Protein 6DNQ (pdb70)

Structure (mmCIF, N/CA/C/O backbone):
data_6DNQ
#
_entry.id   6DNQ
#
_cell.length_a   118.825
_cell.length_b   51.166
_cell.length_c   72.047
_cell.angle_alpha   90.00
_cell.angle_beta   126.41
_cell.angle_gamma   90.00
#
_symmetry.space_group_name_H-M   'C 1 2 1'
#
loop_
_entity.id
_entity.type
_entity.pdbx_description
1 polymer 'BZIP factor'
2 polymer 'Transcriptional activator Myb'
3 polymer 'CREB-binding protein'
4 non-polymer 1,2-ETHANEDIOL
5 water water
#
loop_
_atom_site.group_PDB
_atom_site.id
_atom_site.type_symbol
_atom_site.label_atom_id
_atom_site.label_alt_id
_atom_site.label_comp_id
_atom_site.label_asym_id
_atom_site.label_entity_id
_atom_site.label_seq_id
_atom_site.pdbx_PDB_ins_code
_atom_site.Cartn_x
_atom_site.Cartn_y
_atom_site.Cartn_z
_atom_site.occupancy
_atom_site.B_iso_or_equiv
_atom_site.auth_seq_id
_atom_site.auth_comp_id
_atom_site.auth_asym_id
_atom_site.auth_atom_id
_atom_site.pdbx_PDB_model_num
ATOM 1 N N . ALA A 1 5 ? 24.483 3.763 65.225 1.00 113.23 3 ALA E N 1
ATOM 2 C CA . ALA A 1 5 ? 24.729 2.794 64.165 1.00 119.00 3 ALA E CA 1
ATOM 3 C C . ALA A 1 5 ? 25.355 3.485 62.964 1.00 118.16 3 ALA E C 1
ATOM 4 O O . ALA A 1 5 ? 25.069 4.646 62.705 1.00 122.76 3 ALA E O 1
ATOM 10 N N . SER A 1 6 ? 26.211 2.780 62.227 1.00 116.11 4 SER E N 1
ATOM 11 C CA . SER A 1 6 ? 26.775 3.390 61.021 1.00 106.80 4 SER E CA 1
ATOM 12 C C . SER A 1 6 ? 25.773 3.457 59.860 1.00 108.51 4 SER E C 1
ATOM 13 O O . SER A 1 6 ? 26.191 3.770 58.735 1.00 96.22 4 SER E O 1
ATOM 21 N N . GLY A 1 7 ? 24.494 3.173 60.113 1.00 111.14 5 GLY E N 1
ATOM 22 C CA . GLY A 1 7 ? 23.426 3.333 59.149 1.00 95.79 5 GLY E CA 1
ATOM 23 C C . GLY A 1 7 ? 22.985 4.762 58.938 1.00 83.15 5 GLY E C 1
ATOM 24 O O . GLY A 1 7 ? 21.957 5.006 58.303 1.00 75.78 5 GLY E O 1
ATOM 28 N N . LEU A 1 8 ? 23.746 5.723 59.459 1.00 88.39 6 LEU E N 1
ATOM 29 C CA . LEU A 1 8 ? 23.443 7.136 59.289 1.00 81.72 6 LEU E CA 1
ATOM 30 C C . LEU A 1 8 ? 23.813 7.620 57.899 1.00 72.93 6 LEU E C 1
ATOM 31 O O . LEU A 1 8 ? 23.261 8.622 57.431 1.00 72.28 6 LEU E O 1
ATOM 47 N N . PHE A 1 9 ? 24.726 6.916 57.233 1.00 69.48 7 PHE E N 1
ATOM 48 C CA . PHE A 1 9 ? 25.179 7.249 55.892 1.00 68.77 7 PHE E CA 1
ATOM 49 C C . PHE A 1 9 ? 24.660 6.261 54.851 1.00 68.71 7 PHE E C 1
ATOM 50 O O . PHE A 1 9 ? 25.194 6.201 53.739 1.00 62.89 7 PHE E O 1
ATOM 67 N N . ARG A 1 10 ? 23.630 5.485 55.192 1.00 66.33 8 ARG E N 1
ATOM 68 C CA . ARG A 1 10 ? 23.082 4.496 54.269 1.00 70.91 8 ARG E CA 1
ATOM 69 C C . ARG A 1 10 ? 22.570 5.177 53.008 1.00 68.74 8 ARG E C 1
ATOM 70 O O . ARG A 1 10 ? 21.661 6.013 53.067 1.00 65.39 8 ARG E O 1
ATOM 74 N N . ALA A 1 11 ? 23.147 4.806 51.868 1.00 67.24 9 ALA E N 1
ATOM 75 C CA . ALA A 1 11 ? 22.841 5.474 50.613 1.00 61.22 9 ALA E CA 1
ATOM 76 C C . ALA A 1 11 ? 21.394 5.229 50.203 1.00 61.68 9 ALA E C 1
ATOM 77 O O . ALA A 1 11 ? 20.783 4.216 50.553 1.00 63.50 9 ALA E O 1
ATOM 84 N N . LEU A 1 12 ? 20.851 6.171 49.445 1.00 65.25 10 LEU E N 1
ATOM 85 C CA . LEU A 1 12 ? 19.446 6.105 49.080 1.00 66.09 10 LEU E CA 1
ATOM 86 C C . LEU A 1 12 ? 19.220 5.032 48.016 1.00 66.62 10 LEU E C 1
ATOM 87 O O . LEU A 1 12 ? 20.041 4.870 47.107 1.00 68.88 10 LEU E O 1
ATOM 103 N N . PRO A 1 13 ? 18.083 4.270 48.099 1.00 63.79 11 PRO E N 1
ATOM 104 C CA . PRO A 1 13 ? 17.745 3.257 47.083 1.00 62.73 11 PRO E CA 1
ATOM 105 C C . PRO A 1 13 ? 17.063 3.893 45.878 1.00 65.75 11 PRO E C 1
ATOM 106 O O . PRO A 1 13 ? 15.868 3.727 45.618 1.00 64.35 11 PRO E O 1
ATOM 117 N N . VAL A 1 14 ? 17.838 4.663 45.108 1.00 65.40 12 VAL E N 1
ATOM 118 C CA . VAL A 1 14 ? 17.278 5.427 43.999 1.00 62.26 12 VAL E CA 1
ATOM 119 C C . VAL A 1 14 ? 17.325 4.670 42.679 1.00 59.87 12 VAL E C 1
ATOM 120 O O . VAL A 1 14 ? 16.832 5.183 41.665 1.00 65.27 12 VAL E O 1
ATOM 133 N N . SER A 1 15 ? 17.892 3.462 42.658 1.00 59.87 13 SER E N 1
ATOM 134 C CA . SER A 1 15 ? 18.118 2.772 41.392 1.00 63.56 13 SER E CA 1
ATOM 135 C C . SER A 1 15 ? 16.875 2.032 40.909 1.00 61.30 13 SER E C 1
ATOM 136 O O . SER A 1 15 ? 16.574 2.051 39.711 1.00 58.92 13 SER E O 1
ATOM 144 N N . ALA A 1 16 ? 16.147 1.371 41.808 1.00 63.41 14 ALA E N 1
ATOM 145 C CA . ALA A 1 16 ? 14.943 0.663 41.382 1.00 63.13 14 ALA E CA 1
ATOM 146 C C . ALA A 1 16 ? 13.920 1.596 40.746 1.00 60.39 14 ALA E C 1
ATOM 147 O O . ALA A 1 16 ? 13.485 1.316 39.617 1.00 54.42 14 ALA E O 1
ATOM 154 N N . PRO A 1 17 ? 13.510 2.702 41.378 1.00 58.83 15 PRO E N 1
ATOM 155 C CA . PRO A 1 17 ? 12.511 3.571 40.725 1.00 56.52 15 PRO E CA 1
ATOM 156 C C . PRO A 1 17 ? 12.930 4.049 39.344 1.00 51.26 15 PRO E C 1
ATOM 157 O O . PRO A 1 17 ? 12.080 4.182 38.455 1.00 46.06 15 PRO E O 1
ATOM 168 N N . GLU A 1 18 ? 14.221 4.323 39.141 1.00 53.91 16 GLU E N 1
ATOM 169 C CA . GLU A 1 18 ? 14.678 4.819 37.847 1.00 58.43 16 GLU E CA 1
ATOM 170 C C . GLU A 1 18 ? 14.629 3.726 36.789 1.00 56.60 16 GLU E C 1
ATOM 171 O O . GLU A 1 18 ? 14.245 3.984 35.642 1.00 53.20 16 GLU E O 1
ATOM 183 N N . ASP A 1 19 ? 15.015 2.502 37.154 1.00 50.21 17 ASP E N 1
ATOM 184 C CA . ASP A 1 19 ? 14.893 1.381 36.228 1.00 51.83 17 ASP E CA 1
ATOM 185 C C . ASP A 1 19 ? 13.437 1.145 35.846 1.00 47.88 17 ASP E C 1
ATOM 186 O O . ASP A 1 19 ? 13.125 0.925 34.670 1.00 50.74 17 ASP E O 1
ATOM 195 N N . LEU A 1 20 ? 12.526 1.198 36.824 1.00 52.71 18 LEU E N 1
ATOM 196 C CA . LEU A 1 20 ? 11.111 1.000 36.521 1.00 50.64 18 LEU E CA 1
ATOM 197 C C . LEU A 1 20 ? 10.626 2.007 35.483 1.00 50.46 18 LEU E C 1
ATOM 198 O O . LEU A 1 20 ? 9.886 1.647 34.560 1.00 51.45 18 LEU E O 1
ATOM 214 N N . LEU A 1 21 ? 11.033 3.272 35.615 1.00 46.85 19 LEU E N 1
ATOM 215 C CA . LEU A 1 21 ? 10.630 4.286 34.643 1.00 46.94 19 LEU E CA 1
ATOM 216 C C . LEU A 1 21 ? 11.107 3.926 33.243 1.00 47.56 19 LEU E C 1
ATOM 217 O O . LEU A 1 21 ? 10.340 4.003 32.276 1.00 53.09 19 LEU E O 1
ATOM 233 N N . VAL A 1 22 ? 12.375 3.534 33.112 1.00 45.85 20 VAL E N 1
ATOM 234 C CA . VAL A 1 22 ? 12.910 3.189 31.797 1.00 46.81 20 VAL E CA 1
ATOM 235 C C . VAL A 1 22 ? 12.182 1.976 31.236 1.00 39.61 20 VAL E C 1
ATOM 236 O O . VAL A 1 22 ? 11.805 1.948 30.059 1.00 45.28 20 VAL E O 1
ATOM 249 N N . GLU A 1 23 ? 11.969 0.957 32.074 1.00 45.44 21 GLU E N 1
ATOM 250 C CA . GLU A 1 23 ? 11.248 -0.236 31.642 1.00 48.14 21 GLU E CA 1
ATOM 251 C C . GLU A 1 23 ? 9.886 0.125 31.058 1.00 46.75 21 GLU E C 1
ATOM 252 O O . GLU A 1 23 ? 9.540 -0.300 29.951 1.00 44.29 21 GLU E O 1
ATOM 264 N N . GLU A 1 24 ? 9.091 0.907 31.793 1.00 45.43 22 GLU E N 1
ATOM 265 C CA . GLU A 1 24 ? 7.768 1.265 31.290 1.00 50.14 22 GLU E CA 1
ATOM 266 C C . GLU A 1 24 ? 7.874 2.117 30.032 1.00 45.89 22 GLU E C 1
ATOM 267 O O . GLU A 1 24 ? 7.050 1.991 29.119 1.00 46.90 22 GLU E O 1
ATOM 279 N N . LEU A 1 25 ? 8.879 2.992 29.963 1.00 42.63 23 LEU E N 1
ATOM 280 C CA . LEU A 1 25 ? 9.103 3.765 28.746 1.00 43.17 23 LEU E CA 1
ATOM 281 C C . LEU A 1 25 ? 9.340 2.846 27.555 1.00 45.15 23 LEU E C 1
ATOM 282 O O . LEU A 1 25 ? 8.673 2.960 26.521 1.00 46.09 23 LEU E O 1
ATOM 298 N N . VAL A 1 26 ? 10.294 1.921 27.687 1.00 44.38 24 VAL E N 1
ATOM 299 C CA . VAL A 1 26 ? 10.651 1.049 26.573 1.00 42.24 24 VAL E CA 1
ATOM 300 C C . VAL A 1 26 ? 9.483 0.144 26.203 1.00 40.68 24 VAL E C 1
ATOM 301 O O . VAL A 1 26 ? 9.217 -0.093 25.017 1.00 41.60 24 VAL E O 1
ATOM 314 N N . ASP A 1 27 ? 8.770 -0.385 27.203 1.00 36.40 25 ASP E N 1
ATOM 315 C CA . ASP A 1 27 ? 7.615 -1.230 26.908 1.00 44.65 25 ASP E CA 1
ATOM 316 C C . ASP A 1 27 ? 6.564 -0.458 26.121 1.00 44.03 25 ASP E C 1
ATOM 317 O O . ASP A 1 27 ? 5.970 -0.988 25.174 1.00 42.73 25 ASP E O 1
ATOM 326 N N . GLY A 1 28 ? 6.320 0.799 26.501 1.00 46.20 26 GLY E N 1
ATOM 327 C CA . GLY A 1 28 ? 5.332 1.599 25.798 1.00 39.38 26 GLY E CA 1
ATOM 328 C C . GLY A 1 28 ? 5.729 1.882 24.364 1.00 42.14 26 GLY E C 1
ATOM 329 O O . GLY A 1 28 ? 4.895 1.832 23.456 1.00 51.16 26 GLY E O 1
ATOM 333 N N . LEU A 1 29 ? 7.009 2.173 24.136 1.00 38.78 27 LEU E N 1
ATOM 334 C CA . LEU A 1 29 ? 7.460 2.483 22.784 1.00 40.71 27 LEU E CA 1
ATOM 335 C C . LEU A 1 29 ? 7.407 1.252 21.888 1.00 43.41 27 LEU E C 1
ATOM 336 O O . LEU A 1 29 ? 7.013 1.346 20.720 1.00 45.57 27 LEU E O 1
ATOM 352 N N . LEU A 1 30 ? 7.799 0.089 22.409 1.00 40.85 28 LEU E N 1
ATOM 353 C CA . LEU A 1 30 ? 7.645 -1.132 21.627 1.00 52.21 28 LEU E CA 1
ATOM 354 C C . LEU A 1 30 ? 6.172 -1.454 21.404 1.00 42.62 28 LEU E C 1
ATOM 355 O O . LEU A 1 30 ? 5.773 -1.825 20.296 1.00 44.71 28 LEU E O 1
ATOM 371 N N . SER A 1 31 ? 5.340 -1.290 22.432 1.00 42.77 29 SER E N 1
ATOM 372 C CA . SER A 1 31 ? 3.901 -1.411 22.228 1.00 49.70 29 SER E CA 1
ATOM 373 C C . SER A 1 31 ? 3.422 -0.458 21.142 1.00 45.89 29 SER E C 1
ATOM 374 O O . SER A 1 31 ? 2.759 -0.870 20.184 1.00 47.13 29 SER E O 1
ATOM 382 N N . LEU A 1 32 ? 3.746 0.828 21.279 1.00 44.30 30 LEU E N 1
ATOM 383 C CA . LEU A 1 32 ? 3.346 1.805 20.271 1.00 45.12 30 LEU E CA 1
ATOM 384 C C . LEU A 1 32 ? 3.800 1.367 18.887 1.00 47.85 30 LEU E C 1
ATOM 385 O O . LEU A 1 32 ? 3.015 1.343 17.934 1.00 44.30 30 LEU E O 1
ATOM 401 N N . GLU A 1 33 ? 5.076 1.003 18.772 1.00 47.41 31 GLU E N 1
ATOM 402 C CA . GLU A 1 33 ? 5.664 0.626 17.492 1.00 45.84 31 GLU E CA 1
ATOM 403 C C . GLU A 1 33 ? 4.878 -0.493 16.813 1.00 46.15 31 GLU E C 1
ATOM 404 O O . GLU A 1 33 ? 4.596 -0.430 15.611 1.00 50.90 31 GLU E O 1
ATOM 416 N N . GLU A 1 34 ? 4.526 -1.539 17.565 1.00 46.20 32 GLU E N 1
ATOM 417 C CA . GLU A 1 34 ? 3.750 -2.628 16.980 1.00 47.28 32 GLU E CA 1
ATOM 418 C C . GLU A 1 34 ? 2.357 -2.158 16.591 1.00 52.28 32 GLU E C 1
ATOM 419 O O . GLU A 1 34 ? 1.851 -2.517 15.521 1.00 56.84 32 GLU E O 1
ATOM 431 N N . GLU A 1 35 ? 1.720 -1.354 17.442 1.00 52.26 33 GLU E N 1
ATOM 432 C CA . GLU A 1 35 ? 0.384 -0.870 17.121 1.00 46.28 33 GLU E CA 1
ATOM 433 C C . GLU A 1 35 ? 0.412 0.026 15.893 1.00 48.22 33 GLU E C 1
ATOM 434 O O . GLU A 1 35 ? -0.490 -0.041 15.050 1.00 55.49 33 GLU E O 1
ATOM 446 N N . LEU A 1 36 ? 1.446 0.860 15.764 1.00 47.51 34 LEU E N 1
ATOM 447 C CA . LEU A 1 36 ? 1.547 1.728 14.596 1.00 47.13 34 LEU E CA 1
ATOM 448 C C . LEU A 1 36 ? 1.712 0.913 13.319 1.00 50.43 34 LEU E C 1
ATOM 449 O O . LEU A 1 36 ? 1.097 1.230 12.296 1.00 56.62 34 LEU E O 1
ATOM 465 N N . LYS A 1 37 ? 2.521 -0.149 13.353 1.00 47.60 35 LYS E N 1
ATOM 466 C CA . LYS A 1 37 ? 2.681 -0.976 12.160 1.00 49.43 35 LYS E CA 1
ATOM 467 C C . LYS A 1 37 ? 1.357 -1.606 11.750 1.00 51.86 35 LYS E C 1
ATOM 468 O O . LYS A 1 37 ? 1.043 -1.687 10.557 1.00 55.27 35 LYS E O 1
ATOM 487 N N . ASP A 1 38 ? 0.565 -2.053 12.726 1.00 47.24 36 ASP E N 1
ATOM 488 C CA . ASP A 1 38 ? -0.699 -2.713 12.413 1.00 53.69 36 ASP E CA 1
ATOM 489 C C . ASP A 1 38 ? -1.731 -1.718 11.894 1.00 46.25 36 ASP E C 1
ATOM 490 O O . ASP A 1 38 ? -2.454 -2.011 10.935 1.00 46.31 36 ASP E O 1
ATOM 499 N N . LYS A 1 39 ? -1.819 -0.539 12.512 1.00 45.36 37 LYS E N 1
ATOM 500 C CA . LYS A 1 39 ? -2.767 0.466 12.043 1.00 47.57 37 LYS E CA 1
ATOM 501 C C . LYS A 1 39 ? -2.383 1.024 10.673 1.00 51.54 37 LYS E C 1
ATOM 502 O O . LYS A 1 39 ? -3.253 1.538 9.962 1.00 58.58 37 LYS E O 1
ATOM 521 N N . GLU A 1 40 ? -1.109 0.919 10.278 1.00 58.77 38 GLU E N 1
ATOM 522 C CA . GLU A 1 40 ? -0.709 1.306 8.926 1.00 52.45 38 GLU E CA 1
ATOM 523 C C . GLU A 1 40 ? -1.055 0.232 7.904 1.00 49.36 38 GLU E C 1
ATOM 524 O O . GLU A 1 40 ? -1.411 0.557 6.766 1.00 50.35 38 GLU E O 1
ATOM 536 N N . GLU A 1 41 ? -0.919 -1.042 8.273 1.00 46.81 39 GLU E N 1
ATOM 537 C CA . GLU A 1 41 ? -1.388 -2.111 7.399 1.00 49.80 39 GLU E CA 1
ATOM 538 C C . GLU A 1 41 ? -2.877 -1.965 7.135 1.00 50.98 39 GLU E C 1
ATOM 539 O O . GLU A 1 41 ? -3.332 -2.065 5.990 1.00 48.54 39 GLU E O 1
ATOM 551 N N . GLU A 1 42 ? -3.656 -1.726 8.192 1.00 51.99 40 GLU E N 1
ATOM 552 C CA . GLU A 1 42 ? -5.096 -1.574 8.029 1.00 48.61 40 GLU E CA 1
ATOM 553 C C . GLU A 1 42 ? -5.420 -0.409 7.102 1.00 45.59 40 GLU E C 1
ATOM 554 O O . GLU A 1 42 ? -6.246 -0.539 6.193 1.00 55.35 40 GLU E O 1
ATOM 566 N N . LYS A 1 43 ? -4.769 0.739 7.308 1.00 50.87 41 LYS E N 1
ATOM 567 C CA . LYS A 1 43 ? -5.016 1.888 6.440 1.00 60.93 41 LYS E CA 1
ATOM 568 C C . LYS A 1 43 ? -4.752 1.533 4.980 1.00 55.20 41 LYS E C 1
ATOM 569 O O . LYS A 1 43 ? -5.552 1.857 4.095 1.00 57.52 41 LYS E O 1
ATOM 588 N N . ALA A 1 44 ? -3.633 0.858 4.712 1.00 47.29 42 ALA E N 1
ATOM 589 C CA . ALA A 1 44 ? -3.288 0.513 3.336 1.00 55.91 42 ALA E CA 1
ATOM 590 C C . ALA A 1 44 ? -4.325 -0.422 2.729 1.00 52.33 42 ALA E C 1
ATOM 591 O O . ALA A 1 44 ? -4.699 -0.272 1.560 1.00 53.90 42 ALA E O 1
ATOM 598 N N . VAL A 1 45 ? -4.798 -1.394 3.510 1.00 52.30 43 VAL E N 1
ATOM 599 C CA . VAL A 1 45 ? -5.819 -2.319 3.025 1.00 52.81 43 VAL E CA 1
ATOM 600 C C . VAL A 1 45 ? -7.109 -1.569 2.721 1.00 52.37 43 VAL E C 1
ATOM 601 O O . VAL A 1 45 ? -7.709 -1.742 1.654 1.00 58.30 43 VAL E O 1
ATOM 614 N N . LEU A 1 46 ? -7.552 -0.718 3.653 1.00 52.23 44 LEU E N 1
ATOM 615 C CA . LEU A 1 46 ? -8.807 0.005 3.456 1.00 53.01 44 LEU E CA 1
ATOM 616 C C . LEU A 1 46 ? -8.675 1.049 2.353 1.00 56.62 44 LEU E C 1
ATOM 617 O O . LEU A 1 46 ? -9.593 1.214 1.540 1.00 62.57 44 LEU E O 1
ATOM 633 N N . ASP A 1 47 ? -7.550 1.771 2.309 1.00 54.61 45 ASP E N 1
ATOM 634 C CA . ASP A 1 47 ? -7.306 2.680 1.194 1.00 53.96 45 ASP E CA 1
ATOM 635 C C . ASP A 1 47 ? -7.370 1.936 -0.131 1.00 56.47 45 ASP E C 1
ATOM 636 O O . ASP A 1 47 ? -7.895 2.457 -1.122 1.00 56.77 45 ASP E O 1
ATOM 645 N N . GLY A 1 48 ? -6.851 0.708 -0.161 1.00 60.20 46 GLY E N 1
ATOM 646 C CA . GLY A 1 48 ? -6.913 -0.089 -1.371 1.00 52.93 46 GLY E CA 1
ATOM 647 C C . GLY A 1 48 ? -8.321 -0.507 -1.736 1.00 58.64 46 GLY E C 1
ATOM 648 O O . GLY A 1 48 ? -8.642 -0.639 -2.919 1.00 59.27 46 GLY E O 1
ATOM 652 N N . LEU A 1 49 ? -9.178 -0.724 -0.737 1.00 55.75 47 LEU E N 1
ATOM 653 C CA . LEU A 1 49 ? -10.561 -1.086 -1.030 1.00 51.83 47 LEU E CA 1
ATOM 654 C C . LEU A 1 49 ? -11.353 0.118 -1.517 1.00 53.75 47 LEU E C 1
ATOM 655 O O . LEU A 1 49 ? -12.171 -0.004 -2.434 1.00 53.76 47 LEU E O 1
ATOM 671 N N . LEU A 1 50 ? -11.129 1.289 -0.915 1.00 56.50 48 LEU E N 1
ATOM 672 C CA . LEU A 1 50 ? -11.827 2.486 -1.368 1.00 61.83 48 LEU E CA 1
ATOM 673 C C . LEU A 1 50 ? -11.490 2.795 -2.820 1.00 69.33 48 LEU E C 1
ATOM 674 O O . LEU A 1 50 ? -12.381 3.111 -3.615 1.00 73.80 48 LEU E O 1
ATOM 690 N N . SER A 1 51 ? -10.211 2.698 -3.191 1.00 63.60 49 SER E N 1
ATOM 691 C CA . SER A 1 51 ? -9.844 2.892 -4.587 1.00 63.32 49 SER E CA 1
ATOM 692 C C . SER A 1 51 ? -10.381 1.779 -5.476 1.00 68.72 49 SER E C 1
ATOM 693 O O . SER A 1 51 ? -10.456 1.960 -6.695 1.00 68.36 49 SER E O 1
ATOM 701 N N . LEU A 1 52 ? -10.755 0.633 -4.900 1.00 59.83 50 LEU E N 1
ATOM 702 C CA . LEU A 1 52 ? -11.408 -0.401 -5.694 1.00 65.23 50 LEU E CA 1
ATOM 703 C C . LEU A 1 52 ? -12.869 -0.063 -5.968 1.00 68.68 50 LEU E C 1
ATOM 704 O O . LEU A 1 52 ? -13.380 -0.389 -7.045 1.00 73.67 50 LEU E O 1
ATOM 720 N N . GLU A 1 53 ? -13.553 0.576 -5.014 1.00 66.20 51 GLU E N 1
ATOM 721 C CA . GLU A 1 53 ? -14.921 1.027 -5.251 1.00 72.44 51 GLU E CA 1
ATOM 722 C C . GLU A 1 53 ? -14.955 2.135 -6.292 1.00 75.14 51 GLU E C 1
ATOM 723 O O . GLU A 1 53 ? -15.761 2.099 -7.230 1.00 86.65 51 GLU E O 1
ATOM 735 N N . GLU A 1 54 ? -14.089 3.137 -6.131 1.00 73.16 52 GLU E N 1
ATOM 736 C CA . GLU A 1 54 ? -14.098 4.294 -7.018 1.00 83.57 52 GLU E CA 1
ATOM 737 C C . GLU A 1 54 ? -14.009 3.870 -8.478 1.00 88.06 52 GLU E C 1
ATOM 738 O O . GLU A 1 54 ? -14.659 4.466 -9.345 1.00 94.57 52 GLU E O 1
ATOM 750 N N . GLU A 1 55 ? -13.223 2.829 -8.769 1.00 82.74 53 GLU E N 1
ATOM 751 C CA . GLU A 1 55 ? -13.129 2.333 -10.139 1.00 86.34 53 GLU E CA 1
ATOM 752 C C . GLU A 1 55 ? -14.465 1.800 -10.643 1.00 93.89 53 GLU E C 1
ATOM 753 O O . GLU A 1 55 ? -14.789 1.963 -11.824 1.00 108.67 53 GLU E O 1
ATOM 765 N N . SER A 1 56 ? -15.242 1.153 -9.778 1.00 92.78 54 SER E N 1
ATOM 766 C CA . SER A 1 56 ? -16.509 0.549 -10.189 1.00 101.62 54 SER E CA 1
ATOM 767 C C . SER A 1 56 ? -17.675 1.516 -10.056 1.00 104.11 54 SER E C 1
ATOM 768 O O . SER A 1 56 ? -18.758 1.149 -9.587 1.00 107.11 54 SER E O 1
ATOM 776 N N . ARG A 1 57 ? -17.473 2.768 -10.466 1.00 109.36 55 ARG E N 1
ATOM 777 C CA . ARG A 1 57 ? -18.508 3.792 -10.427 1.00 112.42 55 ARG E CA 1
ATOM 778 C C . ARG A 1 57 ? -19.214 3.947 -11.772 1.00 113.16 55 ARG E C 1
ATOM 779 O O . ARG A 1 57 ? -19.675 5.043 -12.106 1.00 114.84 55 ARG E O 1
ATOM 783 N N . GLY A 1 58 ? -19.304 2.870 -12.551 1.00 116.79 56 GLY E N 1
ATOM 784 C CA . GLY A 1 58 ? -19.964 2.912 -13.846 1.00 107.61 56 GLY E CA 1
ATOM 785 C C . GLY A 1 58 ? -20.202 1.537 -14.440 1.00 87.90 56 GLY E C 1
ATOM 786 O O . GLY A 1 58 ? -19.322 0.677 -14.411 1.00 87.37 56 GLY E O 1
ATOM 790 N N . GLU B 2 4 ? 31.647 -6.334 22.415 1.00 103.29 287 GLU C N 1
ATOM 791 C CA . GLU B 2 4 ? 30.914 -5.537 23.391 1.00 103.98 287 GLU C CA 1
ATOM 792 C C . GLU B 2 4 ? 30.494 -4.183 22.784 1.00 112.47 287 GLU C C 1
ATOM 793 O O . GLU B 2 4 ? 30.901 -3.140 23.299 1.00 115.12 287 GLU C O 1
ATOM 796 N N . ASP B 2 5 ? 29.693 -4.195 21.707 1.00 106.46 288 ASP C N 1
ATOM 797 C CA . ASP B 2 5 ? 29.232 -2.961 21.050 1.00 94.91 288 ASP C CA 1
ATOM 798 C C . ASP B 2 5 ? 30.383 -2.000 20.756 1.00 89.57 288 ASP C C 1
ATOM 799 O O . ASP B 2 5 ? 30.434 -0.894 21.294 1.00 76.24 288 ASP C O 1
ATOM 808 N N . PRO B 2 6 ? 31.304 -2.431 19.900 1.00 100.77 289 PRO C N 1
ATOM 809 C CA . PRO B 2 6 ? 32.462 -1.605 19.532 1.00 98.45 289 PRO C CA 1
ATOM 810 C C . PRO B 2 6 ? 32.072 -0.237 19.006 1.00 90.19 289 PRO C C 1
ATOM 811 O O . PRO B 2 6 ? 32.892 0.690 19.062 1.00 82.23 289 PRO C O 1
ATOM 822 N N . GLU B 2 7 ? 30.845 -0.078 18.515 1.00 87.18 290 GLU C N 1
ATOM 823 C CA . GLU B 2 7 ? 30.393 1.191 17.974 1.00 75.06 290 GLU C CA 1
ATOM 824 C C . GLU B 2 7 ? 29.885 2.111 19.060 1.00 64.95 290 GLU C C 1
ATOM 825 O O . GLU B 2 7 ? 29.325 3.166 18.750 1.00 62.60 290 GLU C O 1
ATOM 837 N N . LYS B 2 8 ? 30.104 1.750 20.325 1.00 66.26 291 LYS C N 1
ATOM 838 C CA . LYS B 2 8 ? 29.615 2.568 21.425 1.00 61.86 291 LYS C CA 1
ATOM 839 C C . LYS B 2 8 ? 30.189 3.972 21.332 1.00 55.07 291 LYS C C 1
ATOM 840 O O . LYS B 2 8 ? 29.449 4.957 21.235 1.00 58.87 291 LYS C O 1
ATOM 859 N N . GLU B 2 9 ? 31.516 4.078 21.323 1.00 54.12 292 GLU C N 1
ATOM 860 C CA . GLU B 2 9 ? 32.152 5.385 21.203 1.00 62.06 292 GLU C CA 1
ATOM 861 C C . GLU B 2 9 ? 31.654 6.128 19.969 1.00 49.79 292 GLU C C 1
ATOM 862 O O . GLU B 2 9 ? 31.329 7.319 20.044 1.00 55.81 292 GLU C O 1
ATOM 874 N N . LYS B 2 10 ? 31.579 5.444 18.823 1.00 52.54 293 LYS C N 1
ATOM 875 C CA . LYS B 2 10 ? 31.092 6.097 17.612 1.00 48.80 293 LYS C CA 1
ATOM 876 C C . LYS B 2 10 ? 29.692 6.658 17.816 1.00 57.04 293 LYS C C 1
ATOM 877 O O . LYS B 2 10 ? 29.430 7.828 17.514 1.00 52.71 293 LYS C O 1
ATOM 896 N N . ARG B 2 11 ? 28.772 5.837 18.331 1.00 51.75 294 ARG C N 1
ATOM 897 C CA . ARG B 2 11 ? 27.392 6.295 18.459 1.00 55.24 294 ARG C CA 1
ATOM 898 C C . ARG B 2 11 ? 27.286 7.453 19.442 1.00 44.96 294 ARG C C 1
ATOM 899 O O . ARG B 2 11 ? 26.529 8.397 19.203 1.00 43.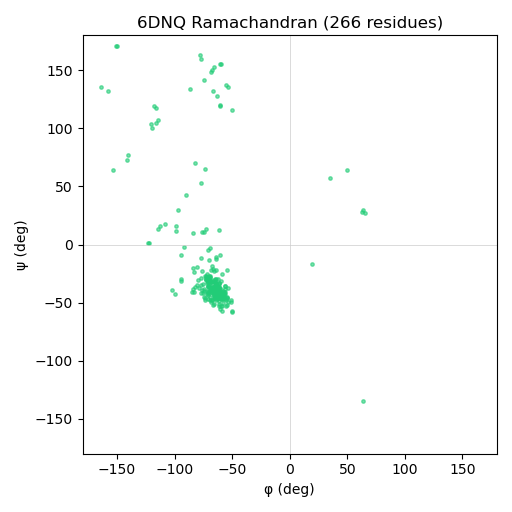71 294 ARG C O 1
ATOM 920 N N . ILE B 2 12 ? 28.060 7.430 20.533 1.00 45.3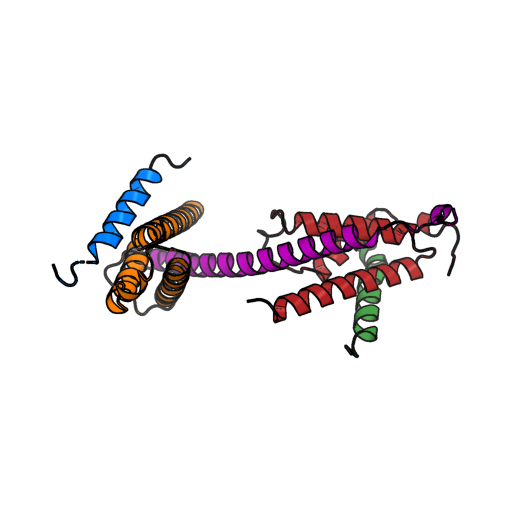1 295 ILE C N 1
ATOM 921 C CA . ILE B 2 12 ? 27.971 8.535 21.485 1.00 44.70 295 ILE C CA 1
ATOM 922 C C . ILE B 2 12 ? 28.415 9.829 20.812 1.00 51.29 295 ILE C C 1
ATOM 923 O O . ILE B 2 12 ? 27.763 10.871 20.944 1.00 46.16 295 ILE C O 1
ATOM 939 N N . LYS B 2 13 ? 29.517 9.779 20.054 1.00 49.55 296 LYS C N 1
ATOM 940 C CA . LYS B 2 13 ? 30.012 10.979 19.382 1.00 48.46 296 LYS C CA 1
ATOM 941 C C . LYS B 2 13 ? 29.043 11.465 18.314 1.00 44.78 296 LYS C C 1
ATOM 942 O O . LYS B 2 13 ? 28.868 12.676 18.141 1.00 49.08 296 LYS C O 1
ATOM 961 N N . GLU B 2 14 ? 28.402 10.545 17.586 1.00 47.14 297 GLU C N 1
ATOM 962 C CA . GLU B 2 14 ? 27.408 10.967 16.603 1.00 44.14 297 GLU C CA 1
ATOM 963 C C . GLU B 2 14 ? 26.255 11.692 17.282 1.00 44.30 297 GLU C C 1
ATOM 964 O O . GLU B 2 14 ? 25.744 12.693 16.763 1.00 44.66 297 GLU C O 1
ATOM 976 N N . LEU B 2 15 ? 25.832 11.198 18.446 1.00 44.98 298 LEU C N 1
ATOM 977 C CA . LEU B 2 15 ? 24.768 11.862 19.185 1.00 46.53 298 LEU C CA 1
ATOM 978 C C . LEU B 2 15 ? 25.233 13.205 19.737 1.00 48.25 298 LEU C C 1
ATOM 979 O O . LEU B 2 15 ? 24.471 14.179 19.719 1.00 46.81 298 LEU C O 1
ATOM 995 N N . GLU B 2 16 ? 26.480 13.293 20.216 1.00 51.83 299 GLU C N 1
ATOM 996 C CA . GLU B 2 16 ? 26.980 14.591 20.661 1.00 49.14 299 GLU C CA 1
ATOM 997 C C . GLU B 2 16 ? 26.947 15.603 19.525 1.00 48.27 299 GLU C C 1
ATOM 998 O O . GLU B 2 16 ? 26.501 16.740 19.712 1.00 44.71 299 GLU C O 1
ATOM 1010 N N . LEU B 2 17 ? 27.404 15.210 18.331 1.00 47.31 300 LEU C N 1
ATOM 1011 C CA . LEU B 2 17 ? 27.326 16.125 17.198 1.00 46.79 300 LEU C CA 1
ATOM 1012 C C . LEU B 2 17 ? 25.879 16.475 16.889 1.00 49.05 300 LEU C C 1
ATOM 1013 O O . LEU B 2 17 ? 25.559 17.637 16.612 1.00 54.75 300 LEU C O 1
ATOM 1029 N N . LEU B 2 18 ? 24.990 15.482 16.926 1.00 49.22 301 LEU C N 1
ATOM 1030 C CA . LEU B 2 18 ? 23.578 15.756 16.700 1.00 48.45 301 LEU C CA 1
ATOM 1031 C C . LEU B 2 18 ? 23.104 16.888 17.599 1.00 51.96 301 LEU C C 1
ATOM 1032 O O . LEU B 2 18 ? 22.472 17.846 17.141 1.00 61.05 301 LEU C O 1
ATOM 1048 N N . LEU B 2 19 ? 23.412 16.792 18.893 1.00 49.96 302 LEU C N 1
ATOM 1049 C CA . LEU B 2 19 ? 22.925 17.782 19.846 1.00 51.08 302 LEU C CA 1
ATOM 1050 C C . LEU B 2 19 ? 23.624 19.124 19.662 1.00 55.31 302 LEU C C 1
ATOM 1051 O O . LEU B 2 19 ? 22.971 20.172 19.688 1.00 54.86 302 LEU C O 1
ATOM 1067 N N . MET B 2 20 ? 24.950 19.115 19.475 1.00 55.59 303 MET C N 1
ATOM 1068 C CA . MET B 2 20 ? 25.683 20.372 19.349 1.00 55.22 303 MET C CA 1
ATOM 1069 C C . MET B 2 20 ? 25.263 21.153 18.114 1.00 53.49 303 MET C C 1
ATOM 1070 O O . MET B 2 20 ? 25.322 22.389 18.110 1.00 60.52 303 MET C O 1
ATOM 1084 N N . SER B 2 21 ? 24.839 20.462 17.061 1.00 53.28 304 SER C N 1
ATOM 1085 C CA . SER B 2 21 ? 24.446 21.155 15.844 1.00 60.92 304 SER C CA 1
ATOM 1086 C C . SER B 2 21 ? 23.162 21.944 16.023 1.00 61.36 304 SER C C 1
ATOM 1087 O O . SER B 2 21 ? 22.745 22.640 15.091 1.00 64.89 304 SER C O 1
ATOM 1095 N N . THR B 2 22 ? 22.531 21.859 17.196 1.00 67.82 305 THR C N 1
ATOM 1096 C CA . THR B 2 22 ? 21.318 22.626 17.442 1.00 69.36 305 THR C CA 1
ATOM 1097 C C . THR B 2 22 ? 21.625 24.105 17.632 1.00 64.62 305 THR C C 1
ATOM 1098 O O . THR B 2 22 ? 20.788 24.952 17.312 1.00 64.70 305 THR C O 1
ATOM 1109 N N . GLU B 2 23 ? 22.823 24.438 18.115 1.00 68.17 306 GLU C N 1
ATOM 1110 C CA . GLU B 2 23 ? 23.155 25.836 18.369 1.00 68.18 306 GLU C CA 1
ATOM 1111 C C . GLU B 2 23 ? 23.119 26.659 17.088 1.00 74.11 306 GLU C C 1
ATOM 1112 O O . GLU B 2 23 ? 22.580 27.772 17.075 1.00 70.06 306 GLU C O 1
ATOM 1124 N N . ASN B 2 24 ? 23.673 26.128 15.995 1.00 76.37 307 ASN C N 1
ATOM 1125 C CA . ASN B 2 24 ? 23.733 26.893 14.754 1.00 69.87 307 ASN C CA 1
ATOM 1126 C C . ASN B 2 24 ? 22.383 26.942 14.054 1.00 79.92 307 ASN C C 1
ATOM 1127 O O . ASN B 2 24 ? 22.010 27.978 13.495 1.00 78.94 307 ASN C O 1
ATOM 1138 N N . GLU B 2 25 ? 21.643 25.835 14.060 1.00 76.47 308 GLU C N 1
ATOM 1139 C CA . GLU B 2 25 ? 20.370 25.800 13.354 1.00 79.97 308 GLU C CA 1
ATOM 1140 C C . GLU B 2 25 ? 19.311 26.667 14.025 1.00 83.68 308 GLU C C 1
ATOM 1141 O O . GLU B 2 25 ? 18.271 26.927 13.410 1.00 87.25 308 GLU C O 1
ATOM 1153 N N . LEU B 2 26 ? 19.543 27.119 15.261 1.00 80.31 309 LEU C N 1
ATOM 1154 C CA . LEU B 2 26 ? 18.660 28.102 15.877 1.00 81.08 309 LEU C CA 1
ATOM 1155 C C . LEU B 2 26 ? 18.906 29.510 15.350 1.00 95.74 309 LEU C C 1
ATOM 1156 O O . LEU B 2 26 ? 18.096 30.404 15.620 1.00 95.54 309 LEU C O 1
ATOM 1172 N N . LYS B 2 27 ? 19.999 29.730 14.615 1.00 104.44 310 LYS C N 1
ATOM 1173 C CA . LYS B 2 27 ? 20.096 30.918 13.775 1.00 105.87 310 LYS C CA 1
ATOM 1174 C C . LYS B 2 27 ? 18.976 30.896 12.742 1.00 113.21 310 LYS C C 1
ATOM 1175 O O . LYS B 2 27 ? 18.180 31.837 12.637 1.00 117.24 310 LYS C O 1
ATOM 1194 N N . GLY B 2 28 ? 18.901 29.809 11.976 1.00 106.03 311 GLY C N 1
ATOM 1195 C CA . GLY B 2 28 ? 17.726 29.528 11.168 1.00 109.76 311 GLY C CA 1
ATOM 1196 C C . GLY B 2 28 ? 17.495 30.574 10.100 1.00 123.32 311 GLY C C 1
ATOM 1197 O O . GLY B 2 28 ? 18.415 30.987 9.385 1.00 126.81 311 GLY C O 1
ATOM 1201 N N . GLN B 2 29 ? 16.243 31.004 9.986 1.00 126.58 312 GLN C N 1
ATOM 1202 C CA . GLN B 2 29 ? 15.837 31.945 8.951 1.00 127.54 312 GLN C CA 1
ATOM 1203 C C . GLN B 2 29 ? 16.488 33.308 9.160 1.00 127.20 312 GLN C C 1
ATOM 1204 O O . GLN B 2 29 ? 16.284 34.230 8.371 1.00 118.58 312 GLN C O 1
ATOM 1208 N N . GLY C 3 2 ? 34.530 19.105 32.901 1.00 58.70 586 GLY D N 1
ATOM 1209 C CA . GLY C 3 2 ? 35.043 19.979 33.941 1.00 59.85 586 GLY D CA 1
ATOM 1210 C C . GLY C 3 2 ? 33.973 20.877 34.534 1.00 64.12 586 GLY D C 1
ATOM 1211 O O . GLY C 3 2 ? 32.778 20.640 34.347 1.00 69.00 586 GLY D O 1
ATOM 1214 N N . VAL C 3 3 ? 34.402 21.916 35.246 1.00 58.39 587 VAL D N 1
ATOM 1215 C CA . VAL C 3 3 ? 33.501 22.859 35.899 1.00 57.62 587 VAL D CA 1
ATOM 1216 C C . VAL C 3 3 ? 33.705 24.219 35.250 1.00 63.85 587 VAL D C 1
ATOM 1217 O O . VAL C 3 3 ? 34.796 24.798 35.337 1.00 66.10 587 VAL D O 1
ATOM 1230 N N . ARG C 3 4 ? 32.655 24.734 34.620 1.00 61.27 588 ARG D N 1
ATOM 1231 C CA . ARG C 3 4 ? 32.661 26.065 34.021 1.00 63.24 588 ARG D CA 1
ATOM 1232 C C . ARG C 3 4 ? 31.564 26.859 34.722 1.00 64.70 588 ARG D C 1
ATOM 1233 O O . ARG C 3 4 ? 30.380 26.723 34.396 1.00 55.74 588 ARG D O 1
ATOM 1240 N N . LYS C 3 5 ? 31.964 27.691 35.679 1.00 67.36 589 LYS D N 1
ATOM 1241 C CA . LYS C 3 5 ? 30.997 28.435 36.471 1.00 65.42 589 LYS D CA 1
ATOM 1242 C C . LYS C 3 5 ? 30.074 29.245 35.570 1.00 63.10 589 LYS D C 1
ATOM 1243 O O . LYS C 3 5 ? 30.512 29.861 34.594 1.00 66.15 589 LYS D O 1
ATOM 1262 N N . GLY C 3 6 ? 28.785 29.231 35.904 1.00 64.39 590 GLY D N 1
ATOM 1263 C CA . GLY C 3 6 ? 27.791 30.016 35.198 1.00 53.21 590 GLY D CA 1
ATOM 1264 C C . GLY C 3 6 ? 27.550 29.630 33.754 1.00 58.74 590 GLY D C 1
ATOM 1265 O O . GLY C 3 6 ? 27.144 30.479 32.955 1.00 57.47 590 GLY D O 1
ATOM 1269 N N . TRP C 3 7 ? 27.784 28.367 33.389 1.00 52.70 591 TRP D N 1
ATOM 1270 C CA . TRP C 3 7 ? 27.498 27.940 32.025 1.00 51.84 591 TRP D CA 1
ATOM 1271 C C . TRP C 3 7 ? 26.005 27.961 31.728 1.00 50.35 591 TRP D C 1
ATOM 1272 O O . TRP C 3 7 ? 25.625 27.994 30.553 1.00 52.55 591 TRP D O 1
ATOM 1293 N N . HIS C 3 8 ? 25.157 27.930 32.765 1.00 47.92 592 HIS D N 1
ATOM 1294 C CA . HIS C 3 8 ? 23.714 28.034 32.563 1.00 46.80 592 HIS D CA 1
ATOM 1295 C C . HIS C 3 8 ? 23.317 29.357 31.924 1.00 51.14 592 HIS D C 1
ATOM 1296 O O . HIS C 3 8 ? 22.355 29.404 31.149 1.00 57.76 592 HIS D O 1
ATOM 1310 N N . GLU C 3 9 ? 24.034 30.440 32.228 1.00 55.86 593 GLU D N 1
ATOM 1311 C CA . GLU C 3 9 ? 23.658 31.747 31.698 1.00 60.56 593 GLU D CA 1
ATOM 1312 C C . GLU C 3 9 ? 23.762 31.828 30.182 1.00 52.15 593 GLU D C 1
ATOM 1313 O O . GLU C 3 9 ? 23.278 32.802 29.598 1.00 69.56 593 GLU D O 1
ATOM 1325 N N . HIS C 3 10 ? 24.368 30.835 29.536 1.00 55.42 594 HIS D N 1
ATOM 1326 C CA . HIS C 3 10 ? 24.519 30.811 28.088 1.00 60.53 594 HIS D CA 1
ATOM 1327 C C . HIS C 3 10 ? 23.691 29.705 27.447 1.00 57.70 594 HIS D C 1
ATOM 1328 O O . HIS C 3 10 ? 23.912 29.365 26.281 1.00 64.68 594 HIS D O 1
ATOM 1342 N N . VAL C 3 11 ? 22.733 29.148 28.182 1.00 54.01 595 VAL D N 1
ATOM 1343 C CA . VAL C 3 11 ? 21.840 28.115 27.672 1.00 52.40 595 VAL D CA 1
ATOM 1344 C C . VAL C 3 11 ? 20.442 28.710 27.641 1.00 55.36 595 VAL D C 1
ATOM 1345 O O . VAL C 3 11 ? 19.817 28.907 28.690 1.00 58.93 595 VAL D O 1
ATOM 1358 N N . THR C 3 12 ? 19.955 29.009 26.443 1.00 52.90 596 THR D N 1
ATOM 1359 C CA . THR C 3 12 ? 18.636 29.592 26.299 1.00 55.16 596 THR D CA 1
ATOM 1360 C C . THR C 3 12 ? 17.568 28.516 26.475 1.00 54.10 596 THR D C 1
ATOM 1361 O O . THR C 3 12 ? 17.825 27.317 26.331 1.00 52.26 596 THR D O 1
ATOM 1372 N N . GLN C 3 13 ? 16.346 28.957 26.779 1.00 49.22 597 GLN D N 1
ATOM 1373 C CA . GLN C 3 13 ? 15.243 28.008 26.868 1.00 46.65 597 GLN D CA 1
ATOM 1374 C C . GLN C 3 13 ? 14.940 27.388 25.513 1.00 46.64 597 GLN D C 1
ATOM 1375 O O . GLN C 3 13 ? 14.620 26.197 25.425 1.00 45.16 597 GLN D O 1
ATOM 1389 N N . ASP C 3 14 ? 15.078 28.163 24.440 1.00 45.20 598 ASP D N 1
ATOM 1390 C CA . ASP C 3 14 ? 14.798 27.613 23.122 1.00 44.33 598 ASP D CA 1
ATOM 1391 C C . ASP C 3 14 ? 15.791 26.510 22.774 1.00 49.30 598 ASP D C 1
ATOM 1392 O O . ASP C 3 14 ? 15.430 25.552 22.080 1.00 50.71 598 ASP D O 1
ATOM 1401 N N . LEU C 3 15 ? 17.038 26.613 23.249 1.00 47.13 599 LEU D N 1
ATOM 1402 C CA . LEU C 3 15 ? 17.996 25.541 23.003 1.00 46.73 599 LEU D CA 1
ATOM 1403 C C . LEU C 3 15 ? 17.602 24.283 23.766 1.00 47.85 599 LEU D C 1
ATOM 1404 O O . LEU C 3 15 ? 17.544 23.190 23.191 1.00 47.12 599 LEU D O 1
ATOM 1420 N N . ARG C 3 16 ? 17.321 24.418 25.067 1.00 48.31 600 ARG D N 1
ATOM 1421 C CA . ARG C 3 16 ? 16.920 23.254 25.850 1.00 51.00 600 ARG D CA 1
ATOM 1422 C C . ARG C 3 16 ? 15.689 22.596 25.250 1.00 44.48 600 ARG D C 1
ATOM 1423 O O . ARG C 3 16 ? 15.606 21.365 25.184 1.00 45.55 600 ARG D O 1
ATOM 1444 N N . SER C 3 17 ? 14.726 23.398 24.794 1.00 43.00 601 SER D N 1
ATOM 1445 C CA . SER C 3 17 ? 13.505 22.830 24.236 1.00 49.81 601 SER D CA 1
ATOM 1446 C C . SER C 3 17 ? 13.787 22.110 22.925 1.00 49.11 601 SER D C 1
ATOM 1447 O O . SER C 3 17 ? 13.227 21.039 22.666 1.00 49.88 601 SER D O 1
ATOM 1455 N N . HIS C 3 18 ? 14.663 22.670 22.090 1.00 43.77 602 HIS D N 1
ATOM 1456 C CA . HIS C 3 18 ? 15.046 21.978 20.867 1.00 48.16 602 HIS D CA 1
ATOM 1457 C C . HIS C 3 18 ? 15.889 20.745 21.157 1.00 49.75 602 HIS D C 1
ATOM 1458 O O . HIS C 3 18 ? 15.824 19.766 20.406 1.00 47.35 602 HIS D O 1
ATOM 1472 N N . LEU C 3 19 ? 16.682 20.763 22.229 1.00 49.71 603 LEU D N 1
ATOM 1473 C CA . LEU C 3 19 ? 17.414 19.556 22.587 1.00 47.01 603 LEU D CA 1
ATOM 1474 C C . LEU C 3 19 ? 16.455 18.447 23.009 1.00 45.60 603 LEU D C 1
ATOM 1475 O O . LEU C 3 19 ? 16.645 17.285 22.634 1.00 46.51 603 LEU D O 1
ATOM 1491 N N . VAL C 3 20 ? 15.403 18.784 23.762 1.00 46.59 604 VAL D N 1
ATOM 1492 C CA . VAL C 3 20 ? 14.410 17.774 24.124 1.00 45.75 604 VAL D CA 1
ATOM 1493 C C . VAL C 3 20 ? 13.801 17.163 22.870 1.00 46.25 604 VAL D C 1
ATOM 1494 O O . VAL C 3 20 ? 13.606 15.944 22.784 1.00 42.95 604 VAL D O 1
ATOM 1507 N N . HIS C 3 21 ? 13.516 17.992 21.866 1.00 47.61 605 HIS D N 1
ATOM 1508 C CA . HIS C 3 21 ? 12.954 17.469 20.626 1.00 47.51 605 HIS D CA 1
ATOM 1509 C C . HIS C 3 21 ? 13.921 16.493 19.971 1.00 47.09 605 HIS D C 1
ATOM 1510 O O . HIS C 3 21 ? 13.502 15.478 19.402 1.00 47.65 605 HIS D O 1
ATOM 1524 N N . LYS C 3 22 ? 15.225 16.773 20.063 1.00 49.37 606 LYS D N 1
ATOM 1525 C CA . LYS C 3 22 ? 16.225 15.865 19.511 1.00 44.40 606 LYS D CA 1
ATOM 1526 C C . LYS C 3 22 ? 16.233 14.530 20.250 1.00 45.85 606 LYS D C 1
ATOM 1527 O O . LYS C 3 22 ? 16.288 13.467 19.620 1.00 43.17 606 LYS D O 1
ATOM 1546 N N . LEU C 3 23 ? 16.183 14.558 21.588 1.00 44.71 607 LEU D N 1
ATOM 1547 C CA . LEU C 3 23 ? 16.133 13.308 22.346 1.00 42.69 607 LEU D CA 1
ATOM 1548 C C . LEU C 3 23 ? 14.958 12.444 21.909 1.00 45.36 607 LEU D C 1
ATOM 1549 O O . LEU C 3 23 ? 15.111 11.239 21.684 1.00 47.65 607 LEU D O 1
ATOM 1565 N N . VAL C 3 24 ? 13.773 13.043 21.779 1.00 46.22 608 VAL D N 1
ATOM 1566 C CA . VAL C 3 24 ? 12.593 12.268 21.398 1.00 47.65 608 VAL D CA 1
ATOM 1567 C C . VAL C 3 24 ? 12.793 11.640 20.024 1.00 43.69 608 VAL D C 1
ATOM 1568 O O . VAL C 3 24 ? 12.598 10.433 19.841 1.00 42.00 608 VAL D O 1
ATOM 1581 N N . GLN C 3 25 ? 13.179 12.449 19.033 1.00 42.48 609 GLN D N 1
ATOM 1582 C CA . GLN C 3 25 ? 13.329 11.921 17.681 1.00 48.69 609 GLN D CA 1
ATOM 1583 C C . GLN C 3 25 ? 14.443 10.882 17.597 1.00 50.82 609 GLN D C 1
ATOM 1584 O O . GLN C 3 25 ? 14.342 9.930 16.813 1.00 53.57 609 GLN D O 1
ATOM 1598 N N . ALA C 3 26 ? 15.504 11.034 18.393 1.00 38.57 610 ALA D N 1
ATOM 1599 C CA . ALA C 3 26 ? 16.594 10.067 18.347 1.00 42.11 610 ALA D CA 1
ATOM 1600 C C . ALA C 3 26 ? 16.200 8.740 18.980 1.00 42.62 610 ALA D C 1
ATOM 1601 O O . ALA C 3 26 ? 16.713 7.691 18.576 1.00 43.88 610 ALA D O 1
ATOM 1608 N N . ILE C 3 27 ? 15.301 8.760 19.961 1.00 45.27 611 ILE D N 1
ATOM 1609 C CA . ILE C 3 27 ? 14.861 7.528 20.615 1.00 45.85 611 ILE D CA 1
ATOM 1610 C C . ILE C 3 27 ? 13.730 6.862 19.842 1.00 44.30 611 ILE D C 1
ATOM 1611 O O . ILE C 3 27 ? 13.716 5.638 19.693 1.00 46.00 611 ILE D O 1
ATOM 1627 N N . PHE C 3 28 ? 12.783 7.644 19.324 1.00 50.85 612 PHE D N 1
ATOM 1628 C CA . PHE C 3 28 ? 11.609 7.112 18.631 1.00 43.04 612 PHE D CA 1
ATOM 1629 C C . PHE C 3 28 ? 11.277 7.999 17.441 1.00 48.13 612 PHE D C 1
ATOM 1630 O O . PHE C 3 28 ? 10.288 8.743 17.451 1.00 52.35 612 PHE D O 1
ATOM 1647 N N . PRO C 3 29 ? 12.078 7.937 16.381 1.00 53.18 613 PRO D N 1
ATOM 1648 C CA . PRO C 3 29 ? 11.721 8.655 15.155 1.00 50.37 613 PRO D CA 1
ATOM 1649 C C . PRO C 3 29 ? 10.478 8.034 14.540 1.00 65.74 613 PRO D C 1
ATOM 1650 O O . PRO C 3 29 ? 10.391 6.812 14.400 1.00 73.32 613 PRO D O 1
ATOM 1661 N N . THR C 3 30 ? 9.513 8.870 14.182 1.00 67.06 614 THR D N 1
ATOM 1662 C CA . THR C 3 30 ? 8.356 8.290 13.517 1.00 83.59 614 THR D CA 1
ATOM 1663 C C . THR C 3 30 ? 7.604 9.321 12.685 1.00 96.29 614 THR D C 1
ATOM 1664 O O . THR C 3 30 ? 7.330 10.433 13.158 1.00 84.31 614 THR D O 1
ATOM 1675 N N . PRO C 3 31 ? 7.270 8.990 11.430 1.00 103.73 615 PRO D N 1
ATOM 1676 C CA . PRO C 3 31 ? 6.436 9.887 10.621 1.00 106.95 615 PRO D CA 1
ATOM 1677 C C . PRO C 3 31 ? 4.962 9.876 11.001 1.00 104.92 615 PRO D C 1
ATOM 1678 O O . PRO C 3 31 ? 4.307 10.919 10.908 1.00 107.52 615 PRO D O 1
ATOM 16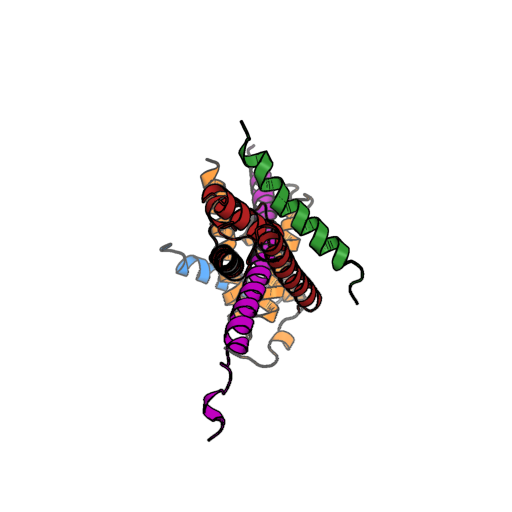89 N N . ASP C 3 32 ? 4.428 8.727 11.420 1.00 97.46 616 ASP D N 1
ATOM 1690 C CA . ASP C 3 32 ? 3.002 8.603 11.699 1.00 100.70 616 ASP D CA 1
ATOM 1691 C C . ASP C 3 32 ? 2.532 9.739 12.607 1.00 97.77 616 ASP D C 1
ATOM 1692 O O . ASP C 3 32 ? 2.977 9.822 13.762 1.00 97.23 616 ASP D O 1
ATOM 1701 N N . PRO C 3 33 ? 1.648 10.621 12.135 1.00 102.89 617 PRO D N 1
ATOM 1702 C CA . PRO C 3 33 ? 1.073 11.626 13.043 1.00 100.45 617 PRO D CA 1
ATOM 1703 C C . PRO C 3 33 ? 0.236 11.034 14.166 1.00 95.28 617 PRO D C 1
ATOM 1704 O O . PRO C 3 33 ? 0.067 11.695 15.198 1.00 92.66 617 PRO D O 1
ATOM 1715 N N . ALA C 3 34 ? -0.287 9.802 14.017 1.00 92.41 618 ALA D N 1
ATOM 1716 C CA . ALA C 3 34 ? -1.074 9.215 15.107 1.00 96.20 618 ALA D CA 1
ATOM 1717 C C . ALA C 3 34 ? -0.237 8.789 16.283 1.00 95.17 618 ALA D C 1
ATOM 1718 O O . ALA C 3 34 ? -0.750 8.097 17.174 1.00 89.17 618 ALA D O 1
ATOM 1725 N N . ALA C 3 35 ? 1.020 9.215 16.329 1.00 83.94 619 ALA D N 1
ATOM 1726 C CA . ALA C 3 35 ? 1.944 8.892 17.403 1.00 80.09 619 ALA D CA 1
ATOM 1727 C C . ALA C 3 35 ? 2.099 10.059 18.357 1.00 76.68 619 ALA D C 1
ATOM 1728 O O . ALA C 3 35 ? 2.182 9.866 19.573 1.00 83.48 619 ALA D O 1
ATOM 1735 N N . LEU C 3 36 ? 2.134 11.272 17.805 1.00 87.32 620 LEU D N 1
ATOM 1736 C CA . LEU C 3 36 ? 2.312 12.471 18.610 1.00 87.00 620 LEU D CA 1
ATOM 1737 C C . LEU C 3 36 ? 1.194 12.616 19.636 1.00 80.36 620 LEU D C 1
ATOM 1738 O O . LEU C 3 36 ? 1.416 13.150 20.729 1.00 77.55 620 LEU D O 1
ATOM 1754 N N . LYS C 3 37 ? -0.009 12.142 19.303 1.00 72.10 621 LYS D N 1
ATOM 1755 C CA . LYS C 3 37 ? -1.145 12.215 20.212 1.00 69.75 621 LYS D CA 1
ATOM 1756 C C . LYS C 3 37 ? -1.181 11.063 21.211 1.00 67.41 621 LYS D C 1
ATOM 1757 O O . LYS C 3 37 ? -1.832 11.182 22.256 1.00 67.10 621 LYS D O 1
ATOM 1761 N N . ASP C 3 38 ? -0.499 9.960 20.916 1.00 67.65 622 ASP D N 1
ATOM 1762 C CA . ASP C 3 38 ? -0.575 8.767 21.747 1.00 56.62 622 ASP D CA 1
ATOM 1763 C C . ASP C 3 38 ? 0.075 8.981 23.111 1.00 54.15 622 ASP D C 1
ATOM 1764 O O . ASP C 3 38 ? 1.049 9.723 23.259 1.00 60.41 622 ASP D O 1
ATOM 1773 N N . ARG C 3 39 ? -0.469 8.289 24.112 1.00 48.15 623 ARG D N 1
ATOM 1774 C CA . ARG C 3 39 ? 0.042 8.404 25.474 1.00 45.35 623 ARG D CA 1
ATOM 1775 C C . ARG C 3 39 ? 1.420 7.764 25.620 1.00 52.15 623 ARG D C 1
ATOM 1776 O O . ARG C 3 39 ? 2.212 8.201 26.464 1.00 42.41 623 ARG D O 1
ATOM 1797 N N . ARG C 3 40 ? 1.725 6.725 24.833 1.00 47.23 624 ARG D N 1
ATOM 1798 C CA A ARG C 3 40 ? 3.055 6.141 24.900 0.62 51.05 624 ARG D CA 1
ATOM 1799 C CA B ARG C 3 40 ? 3.061 6.132 24.878 0.38 48.74 624 ARG D CA 1
ATOM 1800 C C . ARG C 3 40 ? 4.114 7.096 24.356 1.00 50.56 624 ARG D C 1
ATOM 1801 O O . ARG C 3 40 ? 5.280 7.006 24.754 1.00 53.07 624 ARG D O 1
ATOM 1841 N N . MET C 3 41 ? 3.729 8.009 23.462 1.00 53.48 625 MET D N 1
ATOM 1842 C CA . MET C 3 41 ? 4.651 9.028 22.971 1.00 48.02 625 MET D CA 1
ATOM 1843 C C . MET C 3 41 ? 4.755 10.199 23.939 1.00 50.81 625 MET D C 1
ATOM 1844 O O . MET C 3 41 ? 5.841 10.760 24.128 1.00 48.91 625 MET D O 1
ATOM 1858 N N . GLU C 3 42 ? 3.641 10.568 24.573 1.00 51.38 626 GLU D N 1
ATOM 1859 C CA . GLU C 3 42 ? 3.678 11.643 25.555 1.00 50.53 626 GLU D CA 1
ATOM 1860 C C . GLU C 3 42 ? 4.521 11.252 26.757 1.00 44.88 626 GLU D C 1
ATOM 1861 O O . GLU C 3 42 ? 5.120 12.118 27.404 1.00 49.53 626 GLU D O 1
ATOM 1873 N N . ASN C 3 43 ? 4.576 9.960 27.078 1.00 45.79 627 ASN D N 1
ATOM 1874 C CA . ASN C 3 43 ? 5.472 9.506 28.131 1.00 48.11 627 ASN D CA 1
ATOM 1875 C C . ASN C 3 43 ? 6.930 9.623 27.702 1.00 45.11 627 ASN D C 1
ATOM 1876 O O . ASN C 3 43 ? 7.810 9.797 28.552 1.00 43.62 627 ASN D O 1
ATOM 1887 N N . LEU C 3 44 ? 7.207 9.540 26.397 1.00 37.85 628 LEU D N 1
ATOM 1888 C CA . LEU C 3 44 ? 8.569 9.745 25.918 1.00 39.76 628 LEU D CA 1
ATOM 1889 C C . LEU C 3 44 ? 8.977 11.213 26.030 1.00 45.45 628 LEU D C 1
ATOM 1890 O O . LEU C 3 44 ? 10.073 11.522 26.512 1.00 42.26 628 LEU D O 1
ATOM 1906 N N . VAL C 3 45 ? 8.114 12.140 25.594 1.00 42.84 629 VAL D N 1
ATOM 1907 C CA . VAL C 3 45 ? 8.470 13.554 25.710 1.00 47.01 629 VAL D CA 1
ATOM 1908 C C . VAL C 3 45 ? 8.660 13.916 27.175 1.00 45.73 629 VAL D C 1
ATOM 1909 O O . VAL C 3 45 ? 9.562 14.683 27.531 1.00 43.20 629 VAL D O 1
ATOM 1922 N N . ALA C 3 46 ? 7.829 13.349 28.051 1.00 43.02 630 ALA D N 1
ATOM 1923 C CA . ALA C 3 46 ? 7.953 13.644 29.471 1.00 36.68 630 ALA D CA 1
ATOM 1924 C C . ALA C 3 46 ? 9.236 13.056 30.036 1.00 44.71 630 ALA D C 1
ATOM 1925 O O . ALA C 3 46 ? 9.876 13.666 30.899 1.00 46.68 630 ALA D O 1
ATOM 1932 N N . TYR C 3 47 ? 9.636 11.877 29.556 1.00 39.88 631 TYR D N 1
ATOM 1933 C CA . TYR C 3 47 ? 10.887 11.307 30.027 1.00 44.07 631 TYR D CA 1
ATOM 1934 C C . TYR C 3 47 ? 12.070 12.091 29.478 1.00 44.60 631 TYR D C 1
ATOM 1935 O O . TYR C 3 47 ? 13.082 12.264 30.166 1.00 44.78 631 TYR D O 1
ATOM 1953 N N . ALA C 3 48 ? 11.961 12.581 28.241 1.00 40.11 632 ALA D N 1
ATOM 1954 C CA . ALA C 3 48 ? 13.050 13.369 27.672 1.00 47.11 632 ALA D CA 1
ATOM 1955 C C . ALA C 3 48 ? 13.258 14.654 28.457 1.00 43.80 632 ALA D C 1
ATOM 1956 O O . ALA C 3 48 ? 14.400 15.080 28.669 1.00 44.90 632 ALA D O 1
ATOM 1963 N N . LYS C 3 49 ? 12.167 15.285 28.904 1.00 43.91 633 LYS D N 1
ATOM 1964 C CA . LYS C 3 49 ? 12.295 16.501 29.700 1.00 46.28 633 LYS D CA 1
ATOM 1965 C C . LYS C 3 49 ? 12.870 16.212 31.080 1.00 43.35 633 LYS D C 1
ATOM 1966 O O . LYS C 3 49 ? 13.585 17.054 31.636 1.00 39.19 633 LYS D O 1
ATOM 1985 N N . LYS C 3 50 ? 12.587 15.037 31.647 1.00 39.48 634 LYS D N 1
ATOM 1986 C CA . LYS C 3 50 ? 13.206 14.680 32.919 1.00 47.23 634 LYS D CA 1
ATOM 1987 C C . LYS C 3 50 ? 14.711 14.510 32.761 1.00 44.59 634 LYS D C 1
ATOM 1988 O O . LYS C 3 50 ? 15.492 15.014 33.577 1.00 49.08 634 LYS D O 1
ATOM 2007 N N . VAL C 3 51 ? 15.137 13.792 31.719 1.00 40.97 635 VAL D N 1
ATOM 2008 C CA . VAL C 3 51 ? 16.565 13.564 31.507 1.00 41.31 635 VAL D CA 1
ATOM 2009 C C . VAL C 3 51 ? 17.278 14.883 31.249 1.00 41.81 635 VAL D C 1
ATOM 2010 O O . VAL C 3 51 ? 18.337 15.159 31.824 1.00 41.93 635 VAL D O 1
ATOM 2023 N N . GLU C 3 52 ? 16.719 15.712 30.365 1.00 46.12 636 GLU D N 1
ATOM 2024 C CA . GLU C 3 52 ? 17.345 16.997 30.079 1.00 46.71 636 GLU D CA 1
ATOM 2025 C C . GLU C 3 52 ? 17.447 17.833 31.346 1.00 41.70 636 GLU D C 1
ATOM 2026 O O . GLU C 3 52 ? 18.479 18.461 31.604 1.00 45.85 636 GLU D O 1
ATOM 2038 N N . GLY C 3 53 ? 16.385 17.849 32.150 1.00 45.58 637 GLY D N 1
ATOM 2039 C CA . GLY C 3 53 ? 16.444 18.554 33.416 1.00 38.75 637 GLY D CA 1
ATOM 2040 C C . GLY C 3 53 ? 17.518 18.000 34.331 1.00 43.79 637 GLY D C 1
ATOM 2041 O O . GLY C 3 53 ? 18.254 18.756 34.968 1.00 44.33 637 GLY D O 1
ATOM 2045 N N . ASP C 3 54 ? 17.618 16.671 34.414 1.00 40.83 638 ASP D N 1
ATOM 2046 C CA . ASP C 3 54 ? 18.597 16.063 35.306 1.00 43.15 638 ASP D CA 1
ATOM 2047 C C . ASP C 3 54 ? 20.019 16.368 34.854 1.00 44.81 638 ASP D C 1
ATOM 2048 O O . ASP C 3 54 ? 20.878 16.700 35.677 1.00 44.60 638 ASP D O 1
ATOM 2057 N N . MET C 3 55 ? 20.286 16.267 33.548 1.00 47.48 639 MET D N 1
ATOM 2058 C CA . MET C 3 55 ? 21.639 16.510 33.054 1.00 45.74 639 MET D CA 1
ATOM 2059 C C . MET C 3 55 ? 21.987 17.996 33.088 1.00 41.90 639 MET D C 1
ATOM 2060 O O . MET C 3 55 ? 23.163 18.356 33.219 1.00 47.22 639 MET D O 1
ATOM 2074 N N . TYR C 3 56 ? 20.979 18.867 33.000 1.00 39.73 640 TYR D N 1
ATOM 2075 C CA . TYR C 3 56 ? 21.213 20.302 33.106 1.00 41.76 640 TYR D CA 1
ATOM 2076 C C . TYR C 3 56 ? 21.725 20.672 34.491 1.00 44.04 640 TYR D C 1
ATOM 2077 O O . TYR C 3 56 ? 22.522 21.607 34.627 1.00 49.32 640 TYR D O 1
ATOM 2095 N N . GLU C 3 57 ? 21.295 19.943 35.526 1.00 45.04 641 GLU D N 1
ATOM 2096 C CA . GLU C 3 57 ? 21.748 20.218 36.885 1.00 49.07 641 GLU D CA 1
ATOM 2097 C C . GLU C 3 57 ? 22.943 19.367 37.301 1.00 44.57 641 GLU D C 1
ATOM 2098 O O . GLU C 3 57 ? 23.759 19.826 38.107 1.00 50.85 641 GLU D O 1
ATOM 2110 N N . SER C 3 58 ? 23.066 18.134 36.796 1.00 42.95 642 SER D N 1
ATOM 2111 C CA . SER C 3 58 ? 24.213 17.311 37.173 1.00 50.44 642 SER D CA 1
ATOM 2112 C C . SER C 3 58 ? 25.479 17.783 36.473 1.00 49.38 642 SER D C 1
ATOM 2113 O O . SER C 3 58 ? 26.535 17.894 37.104 1.00 48.81 642 SER D O 1
ATOM 2121 N N . ALA C 3 59 ? 25.397 18.058 35.175 1.00 46.82 643 ALA D N 1
ATOM 2122 C CA . ALA C 3 59 ? 26.559 18.546 34.457 1.00 46.12 643 ALA D CA 1
ATOM 2123 C C . ALA C 3 59 ? 27.042 19.852 35.078 1.00 47.81 643 ALA D C 1
ATOM 2124 O O . ALA C 3 59 ? 26.284 20.594 35.710 1.00 50.54 643 ALA D O 1
ATOM 2131 N N . ASN C 3 60 ? 28.328 20.129 34.880 1.00 57.83 644 ASN D N 1
ATOM 2132 C CA . ASN C 3 60 ? 28.974 21.305 35.443 1.00 57.60 644 ASN D CA 1
ATOM 2133 C C . ASN C 3 60 ? 29.592 22.189 34.371 1.00 52.89 644 ASN D C 1
ATOM 2134 O O . ASN C 3 60 ? 30.203 23.212 34.702 1.00 62.37 644 ASN D O 1
ATOM 2145 N N . SER C 3 61 ? 29.446 21.822 33.102 1.00 52.24 645 SER D N 1
ATOM 2146 C CA . SER C 3 61 ? 29.860 22.641 31.975 1.00 50.16 645 SER D CA 1
ATOM 2147 C C . SER C 3 61 ? 28.945 22.295 30.812 1.00 49.14 645 SER D C 1
ATOM 2148 O O . SER C 3 61 ? 28.175 21.334 30.875 1.00 50.53 645 SER D O 1
ATOM 2156 N N . ARG C 3 62 ? 29.035 23.075 29.734 1.00 52.39 646 ARG D N 1
ATOM 2157 C CA . ARG C 3 62 ? 28.213 22.752 28.575 1.00 47.41 646 ARG D CA 1
ATOM 2158 C C . ARG C 3 62 ? 28.706 21.491 27.877 1.00 50.84 646 ARG D C 1
ATOM 2159 O O . ARG C 3 62 ? 27.904 20.762 27.286 1.00 47.65 646 ARG D O 1
ATOM 2180 N N . ASP C 3 63 ? 30.012 21.214 27.924 1.00 50.73 647 ASP D N 1
ATOM 2181 C CA . ASP C 3 63 ? 30.514 19.992 27.301 1.00 49.76 647 ASP D CA 1
ATOM 2182 C C . ASP C 3 63 ? 30.077 18.745 28.062 1.00 45.69 647 ASP D C 1
ATOM 2183 O O . ASP C 3 63 ? 29.799 17.713 27.442 1.00 45.79 647 ASP D O 1
ATOM 2192 N N . GLU C 3 64 ? 29.999 18.813 29.393 1.00 39.49 648 GLU D N 1
ATOM 2193 C CA . GLU C 3 64 ? 29.443 17.689 30.142 1.00 48.31 648 GLU D CA 1
ATOM 2194 C C . GLU C 3 64 ? 27.967 17.500 29.813 1.00 53.40 648 GLU D C 1
ATOM 2195 O O . GLU C 3 64 ? 27.493 16.367 29.666 1.00 49.36 648 GLU D O 1
ATOM 2207 N N . TYR C 3 65 ? 27.232 18.606 29.695 1.00 49.52 649 TYR D N 1
ATOM 2208 C CA . TYR C 3 65 ? 25.821 18.584 29.333 1.00 41.93 649 TYR D CA 1
ATOM 2209 C C . TYR C 3 65 ? 25.577 17.733 28.089 1.00 48.71 649 TYR D C 1
ATOM 2210 O O . TYR C 3 65 ? 24.821 16.755 28.128 1.00 41.98 649 TYR D O 1
ATOM 2228 N N . TYR C 3 66 ? 26.231 18.081 26.974 1.00 46.31 650 TYR D N 1
ATOM 2229 C CA . TYR C 3 66 ? 26.030 17.336 25.733 1.00 45.31 650 TYR D CA 1
ATOM 2230 C C . TYR C 3 66 ? 26.498 15.893 25.868 1.00 48.19 650 TYR D C 1
ATOM 2231 O O . TYR C 3 66 ? 25.897 14.982 25.286 1.00 49.24 650 TYR D O 1
ATOM 2249 N N . HIS C 3 67 ? 27.573 15.665 26.623 1.00 43.97 651 HIS D N 1
ATOM 2250 C CA . HIS C 3 67 ? 28.101 14.313 26.765 1.00 44.31 651 HIS D CA 1
ATOM 2251 C C . HIS C 3 67 ? 27.117 13.414 27.504 1.00 43.36 651 HIS D C 1
ATOM 2252 O O . HIS C 3 67 ? 26.779 12.324 27.028 1.00 42.98 651 HIS D O 1
ATOM 2266 N N . LEU C 3 68 ? 26.634 13.856 28.668 1.00 42.92 652 LEU D N 1
ATOM 2267 C CA . LEU C 3 68 ? 25.698 13.036 29.434 1.00 41.33 652 LEU D CA 1
ATOM 2268 C C . LEU C 3 68 ? 24.403 12.806 28.666 1.00 39.31 652 LEU D C 1
ATOM 2269 O O . LEU C 3 68 ? 23.888 11.683 28.637 1.00 39.49 652 LEU D O 1
ATOM 2285 N N . LEU C 3 69 ? 23.861 13.853 28.035 1.00 44.18 653 LEU D N 1
ATOM 2286 C CA . LEU C 3 69 ? 22.649 13.679 27.239 1.00 44.72 653 LEU D CA 1
ATOM 2287 C C . LEU C 3 69 ? 22.858 12.626 26.162 1.00 46.61 653 LEU D C 1
ATOM 2288 O O . LEU C 3 69 ? 21.981 11.788 25.923 1.00 42.20 653 LEU D O 1
ATOM 2304 N N . ALA C 3 70 ? 24.017 12.652 25.503 1.00 41.59 654 ALA D N 1
ATOM 2305 C CA . ALA C 3 70 ? 24.284 11.685 24.447 1.00 44.03 654 ALA D CA 1
ATOM 2306 C C . ALA C 3 70 ? 24.361 10.269 25.003 1.00 42.41 654 ALA D C 1
ATOM 2307 O O . ALA C 3 70 ? 23.882 9.323 24.366 1.00 45.83 654 ALA D O 1
ATOM 2314 N N . GLU C 3 71 ? 24.949 10.101 26.192 1.00 44.73 655 GLU D N 1
ATOM 2315 C CA . GLU C 3 71 ? 25.059 8.766 26.777 1.00 42.09 655 GLU D CA 1
ATOM 2316 C C . GLU C 3 71 ? 23.717 8.242 27.266 1.00 43.06 655 GLU D C 1
ATOM 2317 O O . GLU C 3 71 ? 23.478 7.032 27.213 1.00 40.80 655 GLU D O 1
ATOM 2329 N N . LYS C 3 72 ? 22.835 9.116 27.756 1.00 48.15 656 LYS D N 1
ATOM 2330 C CA . LYS C 3 72 ? 21.503 8.662 28.139 1.00 40.15 656 LYS D CA 1
ATOM 2331 C C . LYS C 3 72 ? 20.687 8.256 26.918 1.00 37.67 656 LYS D C 1
ATOM 2332 O O . LYS C 3 72 ? 19.947 7.267 26.965 1.00 50.91 656 LYS D O 1
ATOM 2351 N N . ILE C 3 73 ? 20.813 8.990 25.812 1.00 38.43 657 ILE D N 1
ATOM 2352 C CA . ILE C 3 73 ? 20.124 8.577 24.593 1.00 40.02 657 ILE D CA 1
ATOM 2353 C C . ILE C 3 73 ? 20.638 7.217 24.146 1.00 43.48 657 ILE D C 1
ATOM 2354 O O . ILE C 3 73 ? 19.860 6.314 23.819 1.00 48.04 657 ILE D O 1
ATOM 2370 N N . TYR C 3 74 ? 21.960 7.045 24.144 1.00 41.48 658 TYR D N 1
ATOM 2371 C CA . TYR C 3 74 ? 22.540 5.775 23.728 1.00 45.20 658 TYR D CA 1
ATOM 2372 C C . TYR C 3 74 ? 22.022 4.622 24.576 1.00 38.96 658 TYR D C 1
ATOM 2373 O O . TYR C 3 74 ? 21.629 3.579 24.043 1.00 43.58 658 TYR D O 1
ATOM 2390 N N . LYS C 3 75 ? 22.017 4.784 25.905 1.00 44.75 659 LYS D N 1
ATOM 2391 C CA . LYS C 3 75 ? 21.597 3.678 26.763 1.00 42.16 659 LYS D CA 1
ATOM 2392 C C . LYS C 3 75 ? 20.151 3.289 26.481 1.00 43.69 659 LYS D C 1
ATOM 2393 O O . LYS C 3 75 ? 19.807 2.102 26.502 1.00 45.06 659 LYS D O 1
ATOM 2412 N N . ILE C 3 76 ? 19.298 4.271 26.181 1.00 42.69 660 ILE D N 1
ATOM 2413 C CA . ILE C 3 76 ? 17.892 3.980 25.911 1.00 39.56 660 ILE D CA 1
ATOM 2414 C C . ILE C 3 76 ? 17.724 3.362 24.530 1.00 40.72 660 ILE D C 1
ATOM 2415 O O . ILE C 3 76 ? 16.953 2.412 24.355 1.00 40.14 660 ILE D O 1
ATOM 2431 N N . GLN C 3 77 ? 18.438 3.879 23.528 1.00 39.48 661 GLN D N 1
ATOM 2432 C CA . GLN C 3 77 ? 18.382 3.253 22.212 1.00 39.44 661 GLN D CA 1
ATOM 2433 C C . GLN C 3 77 ? 18.828 1.804 22.296 1.00 45.22 661 GLN D C 1
ATOM 2434 O O . GLN C 3 77 ? 18.193 0.914 21.719 1.00 45.60 661 GLN D O 1
ATOM 2448 N N . LYS C 3 78 ? 19.918 1.549 23.023 1.00 43.70 662 LYS D N 1
ATOM 2449 C CA . LYS C 3 78 ? 20.417 0.188 23.177 1.00 50.06 662 LYS D CA 1
ATOM 2450 C C . LYS C 3 78 ? 19.384 -0.706 23.858 1.00 45.55 662 LYS D C 1
ATOM 2451 O O . LYS C 3 78 ? 19.200 -1.864 23.466 1.00 47.52 662 LYS D O 1
ATOM 2470 N N . GLU C 3 79 ? 18.690 -0.186 24.874 1.00 46.64 663 GLU D N 1
ATOM 2471 C CA . GLU C 3 79 ? 17.655 -0.979 25.534 1.00 55.16 663 GLU D CA 1
ATOM 2472 C C . GLU C 3 79 ? 16.506 -1.280 24.580 1.00 50.88 663 GLU D C 1
ATOM 2473 O O . GLU C 3 79 ? 16.020 -2.415 24.524 1.00 49.41 663 GLU D O 1
ATOM 2485 N N . LEU C 3 80 ? 16.051 -0.276 23.824 1.00 45.63 664 LEU D N 1
ATOM 2486 C CA . LEU C 3 80 ? 15.007 -0.526 22.836 1.00 47.65 664 LEU D CA 1
ATOM 2487 C C . LEU C 3 80 ? 15.438 -1.595 21.846 1.00 51.29 664 LEU D C 1
ATOM 2488 O O . LEU C 3 80 ? 14.652 -2.481 21.495 1.00 55.16 664 LEU D O 1
ATOM 2504 N N . GLU C 3 81 ? 16.692 -1.541 21.397 1.00 54.58 665 GLU D N 1
ATOM 2505 C CA . GLU C 3 81 ? 17.136 -2.474 20.370 1.00 56.51 665 GLU D CA 1
ATOM 2506 C C . GLU C 3 81 ? 17.297 -3.884 20.922 1.00 54.63 665 GLU D C 1
ATOM 2507 O O . GLU C 3 81 ? 17.079 -4.856 20.193 1.00 57.46 665 GLU D O 1
ATOM 2519 N N . GLU C 3 82 ? 17.647 -4.026 22.202 1.00 53.01 666 GLU D N 1
ATOM 2520 C CA . GLU C 3 82 ? 17.777 -5.365 22.768 1.00 52.94 666 GLU D CA 1
ATOM 2521 C C . GLU C 3 82 ? 16.417 -5.993 23.072 1.00 54.65 666 GLU D C 1
ATOM 2522 O O . GLU C 3 82 ? 16.214 -7.183 22.804 1.00 57.18 666 GLU D O 1
ATOM 2534 N N . LYS C 3 83 ? 15.466 -5.225 23.617 1.00 57.17 667 LYS D N 1
ATOM 2535 C CA . LYS C 3 83 ? 14.135 -5.791 23.829 1.00 60.03 667 LYS D CA 1
ATOM 2536 C C . LYS C 3 83 ? 13.400 -5.990 22.511 1.00 58.48 667 LYS D C 1
ATOM 2537 O O . LYS C 3 83 ? 12.618 -6.937 22.380 1.00 62.59 667 LYS D O 1
ATOM 2556 N N . ARG C 3 84 ? 13.644 -5.126 21.525 1.00 56.85 668 ARG D N 1
ATOM 2557 C CA . ARG C 3 84 ? 13.030 -5.311 20.215 1.00 56.05 668 ARG D CA 1
ATOM 2558 C C . ARG C 3 84 ? 13.459 -6.626 19.580 1.00 56.35 668 ARG D C 1
ATOM 2559 O O . ARG C 3 84 ? 12.665 -7.265 18.882 1.00 65.70 668 ARG D O 1
ATOM 2580 N N . ARG C 3 85 ? 14.702 -7.053 19.816 1.00 58.39 669 ARG D N 1
ATOM 2581 C CA . ARG C 3 85 ? 15.199 -8.299 19.243 1.00 61.02 669 ARG D CA 1
ATOM 2582 C C . ARG C 3 85 ? 14.805 -9.525 20.059 1.00 62.17 669 ARG D C 1
ATOM 2583 O O . ARG C 3 85 ? 14.764 -10.631 19.509 1.00 65.47 669 ARG D O 1
ATOM 2604 N N . SER C 3 86 ? 14.524 -9.359 21.351 1.00 64.83 670 SER D N 1
ATOM 2605 C CA . SER C 3 86 ? 14.122 -10.459 22.217 1.00 60.66 670 SER D CA 1
ATOM 2606 C C . SER C 3 86 ? 12.612 -10.529 22.413 1.00 69.88 670 SER D C 1
ATOM 2607 O O . SER C 3 86 ? 12.146 -11.199 23.341 1.00 76.40 670 SER D O 1
ATOM 2615 N N . ARG C 3 87 ? 11.839 -9.856 21.565 1.00 74.68 671 ARG D N 1
ATOM 2616 C CA . ARG C 3 87 ? 10.403 -9.735 21.770 1.00 68.00 671 ARG D CA 1
ATOM 2617 C C . ARG C 3 87 ? 9.683 -10.930 21.161 1.00 72.74 671 ARG D C 1
ATOM 2618 O O . ARG C 3 87 ? 9.959 -11.315 20.019 1.00 68.15 671 ARG D O 1
ATOM 2639 N N . LEU C 3 88 ? 8.755 -11.502 21.923 1.00 77.14 672 LEU D N 1
ATOM 2640 C CA . LEU C 3 88 ? 7.994 -12.661 21.477 1.00 72.65 672 LEU D CA 1
ATOM 2641 C C . LEU C 3 88 ? 6.824 -12.235 20.597 1.00 77.58 672 LEU D C 1
ATOM 2642 O O . LEU C 3 88 ? 6.878 -12.363 19.373 1.00 90.65 672 LEU D O 1
ATOM 2658 N N . GLU D 2 4 ? -21.856 4.406 22.002 1.00 83.26 287 GLU A N 1
ATOM 2659 C CA . GLU D 2 4 ? -21.960 5.576 21.135 1.00 92.44 287 GLU A CA 1
ATOM 2660 C C . GLU D 2 4 ? -22.801 5.243 19.906 1.00 91.26 287 GLU A C 1
ATOM 2661 O O . GLU D 2 4 ? -23.903 5.769 19.747 1.00 93.98 287 GLU A O 1
ATOM 2672 N N . ASP D 2 5 ? -22.286 4.391 19.030 1.00 89.76 288 ASP A N 1
ATOM 2673 C CA . ASP D 2 5 ? -23.087 3.925 17.908 1.00 82.23 288 ASP A CA 1
ATOM 2674 C C . ASP D 2 5 ? -24.297 3.199 18.483 1.00 83.23 288 ASP A C 1
ATOM 2675 O O . ASP D 2 5 ? -24.120 2.212 19.214 1.00 83.70 288 ASP A O 1
ATOM 2684 N N . PRO D 2 6 ? -25.526 3.638 18.200 1.00 85.08 289 PRO A N 1
ATOM 2685 C CA . PRO D 2 6 ? -26.672 2.982 18.846 1.00 85.60 289 PRO A CA 1
ATOM 2686 C C . PRO D 2 6 ? -26.922 1.568 18.355 1.00 81.49 289 PRO A C 1
ATOM 2687 O O . PRO D 2 6 ? -27.474 0.755 19.108 1.00 79.66 289 PRO A O 1
ATOM 2698 N N . GLU D 2 7 ? -26.541 1.248 17.120 1.00 72.95 290 GLU A N 1
ATOM 2699 C CA . GLU D 2 7 ? -26.739 -0.083 16.565 1.00 76.94 290 GLU A CA 1
ATOM 2700 C C . GLU D 2 7 ? -25.496 -0.968 16.632 1.00 67.62 290 GLU A C 1
ATOM 2701 O O . GLU D 2 7 ? -25.477 -2.024 15.990 1.00 63.81 290 GLU A O 1
ATOM 2713 N N . LYS D 2 8 ? -24.454 -0.574 17.373 1.00 60.46 291 LYS A N 1
ATOM 2714 C CA . LYS D 2 8 ? -23.256 -1.411 17.417 1.00 63.38 291 LYS A CA 1
ATOM 2715 C C . LYS D 2 8 ? -23.596 -2.793 17.962 1.00 64.66 291 LYS A C 1
ATOM 2716 O O . LYS D 2 8 ? -23.186 -3.815 17.399 1.00 55.05 291 LYS A O 1
ATOM 2735 N N . GLU D 2 9 ? -24.379 -2.843 19.042 1.00 60.85 292 GLU A N 1
ATOM 2736 C CA . GLU D 2 9 ? -24.776 -4.127 19.609 1.00 62.55 292 GLU A CA 1
ATOM 2737 C C . GLU D 2 9 ? -25.580 -4.943 18.602 1.00 58.78 292 GLU A C 1
ATOM 2738 O O . GLU D 2 9 ? -25.431 -6.168 18.522 1.00 51.98 292 GLU A O 1
ATOM 2750 N N . LYS D 2 10 ? -26.435 -4.283 17.818 1.00 58.80 293 LYS A N 1
ATOM 2751 C CA . LYS D 2 10 ? -27.226 -5.006 16.827 1.00 55.33 293 LYS A CA 1
ATOM 2752 C C . LYS D 2 10 ? -26.330 -5.562 15.725 1.00 54.92 293 LYS A C 1
ATOM 2753 O O . LYS D 2 10 ? -26.427 -6.743 15.371 1.00 52.88 293 LYS A O 1
ATOM 2772 N N . ARG D 2 11 ? -25.434 -4.734 15.182 1.00 56.22 294 ARG A N 1
ATOM 2773 C CA . ARG D 2 11 ? -24.580 -5.197 14.091 1.00 55.38 294 ARG A CA 1
ATOM 2774 C C . ARG D 2 11 ? -23.632 -6.300 14.554 1.00 50.93 294 ARG A C 1
ATOM 2775 O O . ARG D 2 11 ? -23.367 -7.249 13.806 1.00 46.35 294 ARG A O 1
ATOM 2796 N N . ILE D 2 12 ? -23.106 -6.202 15.778 1.00 53.63 295 ILE A N 1
ATOM 2797 C CA . ILE D 2 12 ? -22.213 -7.250 16.269 1.00 47.71 295 ILE A CA 1
ATOM 2798 C C . ILE D 2 12 ? -22.954 -8.575 16.386 1.00 53.26 295 ILE A C 1
ATOM 2799 O O . ILE D 2 12 ? -22.417 -9.627 16.019 1.00 47.39 295 ILE A O 1
ATOM 2815 N N . LYS D 2 13 ? -24.192 -8.558 16.888 1.00 52.53 296 LYS A N 1
ATOM 2816 C CA . LYS D 2 13 ? -24.928 -9.812 16.992 1.00 43.35 296 LYS A CA 1
ATOM 2817 C C . LYS D 2 13 ? -25.240 -10.370 15.610 1.00 47.08 296 LYS A C 1
ATOM 2818 O O . LYS D 2 13 ? -25.203 -11.590 15.407 1.00 47.24 296 LYS A O 1
ATOM 2837 N N . GLU D 2 14 ? -25.541 -9.498 14.642 1.00 53.37 297 GLU A N 1
ATOM 2838 C CA . GLU D 2 14 ? -25.771 -9.978 13.282 1.00 55.44 297 GLU A CA 1
ATOM 2839 C C . GLU D 2 14 ? -24.522 -10.653 12.738 1.00 46.72 297 GLU A C 1
ATOM 2840 O O . GLU D 2 14 ? -24.606 -11.676 12.049 1.00 48.70 297 GLU A O 1
ATOM 2852 N N . LEU D 2 15 ? -23.351 -10.097 13.050 1.00 46.64 298 LEU A N 1
ATOM 2853 C CA . LEU D 2 15 ? -22.101 -10.699 12.604 1.00 44.41 298 LEU A CA 1
ATOM 2854 C C . LEU D 2 15 ? -21.848 -12.032 13.302 1.00 48.50 298 LEU A C 1
ATOM 2855 O O . LEU D 2 15 ? -21.366 -12.981 12.673 1.00 47.99 298 LEU A O 1
ATOM 2871 N N . GLU D 2 16 ? -22.179 -12.137 14.595 1.00 46.31 299 GLU A N 1
ATOM 2872 C CA . GLU D 2 16 ? -21.998 -13.410 15.292 1.00 45.86 299 GLU A CA 1
ATOM 2873 C C . GLU D 2 16 ? -22.793 -14.522 14.618 1.00 51.85 299 GLU A C 1
ATOM 2874 O O . GLU D 2 16 ? -22.267 -15.614 14.374 1.00 51.70 299 GLU A O 1
ATOM 2886 N N . LEU D 2 17 ? -24.059 -14.257 14.280 1.00 54.46 300 LEU A N 1
ATOM 2887 C CA . LEU D 2 17 ? -24.860 -15.265 13.590 1.00 53.98 300 LEU A CA 1
ATOM 2888 C C . LEU D 2 17 ? -24.268 -15.604 12.229 1.00 52.29 300 LEU A C 1
ATOM 2889 O O . LEU D 2 17 ? -24.192 -16.779 11.853 1.00 62.17 300 LEU A O 1
ATOM 2905 N N . LEU D 2 18 ? -23.844 -14.588 11.477 1.00 50.64 301 LEU A N 1
ATOM 2906 C CA . LEU D 2 18 ? -23.223 -14.832 10.179 1.00 56.66 301 LEU A CA 1
ATOM 2907 C C . LEU D 2 18 ? -22.111 -15.866 10.292 1.00 60.49 301 LEU A C 1
ATOM 2908 O O . LEU D 2 18 ? -22.033 -16.808 9.496 1.00 62.39 301 LEU A O 1
ATOM 2924 N N . LEU D 2 19 ? -21.231 -15.700 11.277 1.00 52.81 302 LEU A N 1
ATOM 2925 C CA . LEU D 2 19 ? -20.108 -16.619 11.420 1.00 55.99 302 LEU A CA 1
ATOM 2926 C C . LEU D 2 19 ? -20.577 -17.991 11.894 1.00 56.51 302 LEU A C 1
ATOM 2927 O O . LEU D 2 19 ? -20.107 -19.018 11.391 1.00 64.34 302 LEU A O 1
ATOM 2943 N N . MET D 2 20 ? -21.508 -18.034 12.857 1.00 59.01 303 MET A N 1
ATOM 2944 C CA . MET D 2 20 ? -21.964 -19.323 13.371 1.00 64.63 303 MET A CA 1
ATOM 2945 C C . MET D 2 20 ? -22.636 -20.156 12.289 1.00 67.66 303 MET A C 1
ATOM 2946 O O . MET D 2 20 ? -22.596 -21.390 12.347 1.00 78.28 303 MET A O 1
ATOM 2960 N N . SER D 2 21 ? -23.259 -19.514 11.299 1.00 64.57 304 SER A N 1
ATOM 2961 C CA . SER D 2 21 ? -23.957 -20.276 10.268 1.00 73.94 304 SER A CA 1
ATOM 2962 C C . SER D 2 21 ? -23.005 -21.005 9.332 1.00 77.02 304 SER A C 1
ATOM 2963 O O . SER D 2 21 ? -23.469 -21.772 8.480 1.00 91.00 304 SER A O 1
ATOM 2971 N N . THR D 2 22 ? -21.695 -20.805 9.472 1.00 75.96 305 THR A N 1
ATOM 2972 C CA . THR D 2 22 ? -20.754 -21.516 8.618 1.00 78.40 305 THR A CA 1
ATOM 2973 C C . THR D 2 22 ? -20.646 -22.978 9.021 1.00 80.32 305 THR A C 1
ATOM 2974 O O . THR D 2 22 ? -20.343 -23.830 8.179 1.00 81.95 305 THR A O 1
ATOM 2985 N N . GLU D 2 23 ? -20.901 -23.286 10.295 1.00 82.28 306 GLU A N 1
ATOM 2986 C CA . GLU D 2 23 ? -20.804 -24.663 10.764 1.00 83.96 306 GLU A CA 1
ATOM 2987 C C . GLU D 2 23 ? -21.798 -25.551 10.032 1.00 84.62 306 GLU A C 1
ATOM 2988 O O . GLU D 2 23 ? -21.457 -26.649 9.578 1.00 81.14 306 GLU A O 1
ATOM 3000 N N . GLU D 2 25 ? -23.656 -24.805 7.141 1.00 89.32 308 GLU A N 1
ATOM 3001 C CA . GLU D 2 25 ? -23.701 -24.772 5.682 1.00 93.65 308 GLU A CA 1
ATOM 3002 C C . GLU D 2 25 ? -22.647 -25.659 5.030 1.00 100.99 308 GLU A C 1
ATOM 3003 O O . GLU D 2 25 ? -22.775 -2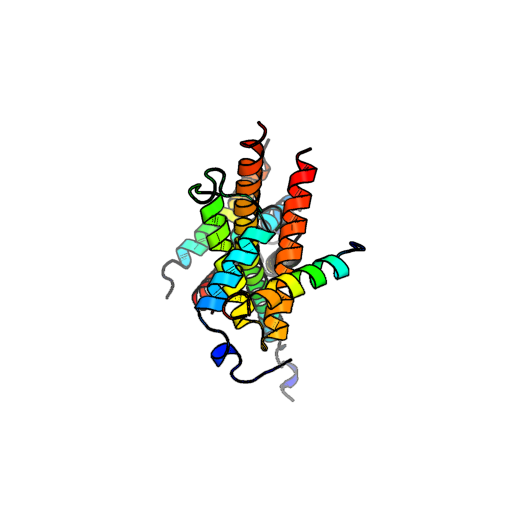5.969 3.840 1.00 104.19 308 GLU A O 1
ATOM 3015 N N . LEU D 2 26 ? -21.611 -26.076 5.762 1.00 101.55 309 LEU A N 1
ATOM 3016 C CA . LEU D 2 26 ? -20.668 -27.034 5.193 1.00 103.35 309 LEU A CA 1
ATOM 3017 C C . LEU D 2 26 ? -21.212 -28.454 5.246 1.00 110.77 309 LEU A C 1
ATOM 3018 O O . LEU D 2 26 ? -20.890 -29.271 4.377 1.00 110.27 309 LEU A O 1
ATOM 3034 N N . LYS D 2 27 ? -22.025 -28.761 6.251 1.00 111.05 310 LYS A N 1
ATOM 3035 C CA . LYS D 2 27 ? -22.627 -30.077 6.399 1.00 109.45 310 LYS A CA 1
ATOM 3036 C C . LYS D 2 27 ? -23.940 -29.929 7.171 1.00 103.77 310 LYS A C 1
ATOM 3037 O O . LYS D 2 27 ? -24.110 -30.431 8.281 1.00 89.49 310 LYS A O 1
ATOM 3056 N N . GLY D 2 28 ? -24.891 -29.218 6.569 1.00 108.66 311 GLY A N 1
ATOM 3057 C CA . GLY D 2 28 ? -26.209 -29.029 7.146 1.00 99.73 311 GLY A CA 1
ATOM 3058 C C . GLY D 2 28 ? -27.320 -29.473 6.212 1.00 93.53 311 GLY A C 1
ATOM 3059 O O . GLY D 2 28 ? -27.633 -30.661 6.116 1.00 93.46 311 GLY A O 1
ATOM 3063 N N . GLY E 3 2 ? -15.867 -17.840 27.600 1.00 70.11 586 GLY B N 1
ATOM 3064 C CA . GLY E 3 2 ? -15.316 -18.710 28.625 1.00 67.34 586 GLY B CA 1
ATOM 3065 C C . GLY E 3 2 ? -14.152 -19.547 28.134 1.00 69.41 586 GLY B C 1
ATOM 3066 O O . GLY E 3 2 ? -13.580 -19.259 27.083 1.00 77.64 586 GLY B O 1
ATOM 3069 N N . VAL E 3 3 ? -13.801 -20.585 28.893 1.00 71.78 587 VAL B N 1
ATOM 3070 C CA . VAL E 3 3 ? -12.662 -21.447 28.585 1.00 73.81 587 VAL B CA 1
ATOM 3071 C C . VAL E 3 3 ? -13.170 -22.863 28.340 1.00 80.91 587 VAL B C 1
ATOM 3072 O O . VAL E 3 3 ? -13.763 -23.482 29.233 1.00 78.64 587 VAL B O 1
ATOM 3085 N N . ARG E 3 4 ? -12.938 -23.370 27.129 1.00 80.47 588 ARG B N 1
ATOM 3086 C CA . ARG E 3 4 ? -13.278 -24.739 26.744 1.00 78.40 588 ARG B CA 1
ATOM 3087 C C . ARG E 3 4 ? -11.987 -25.431 26.317 1.00 79.71 588 ARG B C 1
ATOM 3088 O O . ARG E 3 4 ? -11.469 -25.173 25.226 1.00 79.23 588 ARG B O 1
ATOM 3095 N N . LYS E 3 5 ? -11.457 -26.293 27.183 1.00 79.51 589 LYS B N 1
ATOM 3096 C CA . LYS E 3 5 ? -10.194 -26.958 26.896 1.00 82.67 589 LYS B CA 1
ATOM 3097 C C . LYS E 3 5 ? -10.252 -27.661 25.545 1.00 84.16 589 LYS B C 1
ATOM 3098 O O . LYS E 3 5 ? -11.240 -28.321 25.209 1.00 84.71 589 LYS B O 1
ATOM 3102 N N . GLY E 3 6 ? -9.185 -27.503 24.765 1.00 81.83 590 GLY B N 1
ATOM 3103 C CA . GLY E 3 6 ? -9.067 -28.205 23.499 1.00 68.60 590 GLY B CA 1
ATOM 3104 C C . GLY E 3 6 ? -10.125 -27.849 22.480 1.00 73.55 590 GLY B C 1
ATOM 3105 O O . GLY E 3 6 ? -10.452 -28.680 21.625 1.00 70.91 590 GLY B O 1
ATOM 3109 N N . TRP E 3 7 ? -10.676 -26.633 22.535 1.00 71.57 591 TRP B N 1
ATOM 3110 C CA . TRP E 3 7 ? -11.678 -26.269 21.541 1.00 59.24 591 TRP B CA 1
ATOM 3111 C C . TRP E 3 7 ? -11.081 -26.199 20.143 1.00 63.78 591 TRP B C 1
ATOM 3112 O O . TRP E 3 7 ? -11.821 -26.329 19.162 1.00 72.57 591 TRP B O 1
ATOM 3133 N N . HIS E 3 8 ? -9.763 -26.007 20.026 1.00 62.76 592 HIS B N 1
ATOM 3134 C CA . HIS E 3 8 ? -9.133 -26.050 18.711 1.00 68.87 592 HIS B CA 1
ATOM 3135 C C . HIS E 3 8 ? -9.303 -27.414 18.062 1.00 75.16 592 HIS B C 1
ATOM 3136 O O . HIS E 3 8 ? -9.407 -27.506 16.833 1.00 80.44 592 HIS B O 1
ATOM 3150 N N . GLU E 3 9 ? -9.330 -28.484 18.861 1.00 78.89 593 GLU B N 1
ATOM 3151 C CA . GLU E 3 9 ? -9.466 -29.821 18.297 1.00 79.78 593 GLU B CA 1
ATOM 3152 C C . GLU E 3 9 ? -10.794 -30.017 17.586 1.00 84.16 593 GLU B C 1
ATOM 3153 O O . GLU E 3 9 ? -10.950 -31.008 16.865 1.00 91.90 593 GLU B O 1
ATOM 3165 N N . HIS E 3 10 ? -11.750 -29.108 17.768 1.00 82.35 594 HIS B N 1
ATOM 3166 C CA . HIS E 3 10 ? -13.042 -29.210 17.107 1.00 77.62 594 HIS B CA 1
ATOM 3167 C C . HIS E 3 10 ? -13.269 -28.082 16.109 1.00 83.41 594 HIS B C 1
ATOM 3168 O O . HIS E 3 10 ? -14.399 -27.890 15.651 1.00 92.29 594 HIS B O 1
ATOM 3182 N N . VAL E 3 11 ? -12.224 -27.335 15.760 1.00 84.01 595 VAL B N 1
ATOM 3183 C CA . VAL E 3 11 ? -12.283 -26.302 14.730 1.00 80.06 595 VAL B CA 1
ATOM 3184 C C . VAL E 3 11 ? -11.339 -26.765 13.627 1.00 81.90 595 VAL B C 1
ATOM 3185 O O . VAL E 3 11 ? -10.113 -26.669 13.764 1.00 83.39 595 VAL B O 1
ATOM 3198 N N . THR E 3 12 ? -11.902 -27.259 12.530 1.00 78.01 596 THR B N 1
ATOM 3199 C CA . THR E 3 12 ? -11.094 -27.780 11.443 1.00 72.47 596 THR B CA 1
ATOM 3200 C C . THR E 3 12 ? -10.522 -26.644 10.604 1.00 72.01 596 THR B C 1
ATOM 3201 O O . THR E 3 12 ? -10.975 -25.498 10.660 1.00 66.98 596 THR B O 1
ATOM 3212 N N . GLN E 3 13 ? -9.504 -26.985 9.815 1.00 72.32 597 GLN B N 1
ATOM 3213 C CA . GLN E 3 13 ? -8.893 -26.000 8.936 1.00 70.51 597 GLN B CA 1
ATOM 3214 C C . GLN E 3 13 ? -9.884 -25.533 7.876 1.00 65.22 597 GLN B C 1
ATOM 3215 O O . GLN E 3 13 ? -9.825 -24.377 7.443 1.00 68.93 597 GLN B O 1
ATOM 3229 N N . ASP E 3 14 ? -10.794 -26.415 7.443 1.00 68.85 598 ASP B N 1
ATOM 3230 C CA . ASP E 3 14 ? -11.795 -26.026 6.452 1.00 69.67 598 ASP B CA 1
ATOM 3231 C C . ASP E 3 14 ? -12.743 -24.972 7.003 1.00 66.11 598 ASP B C 1
ATOM 3232 O O . ASP E 3 14 ? -13.171 -24.073 6.270 1.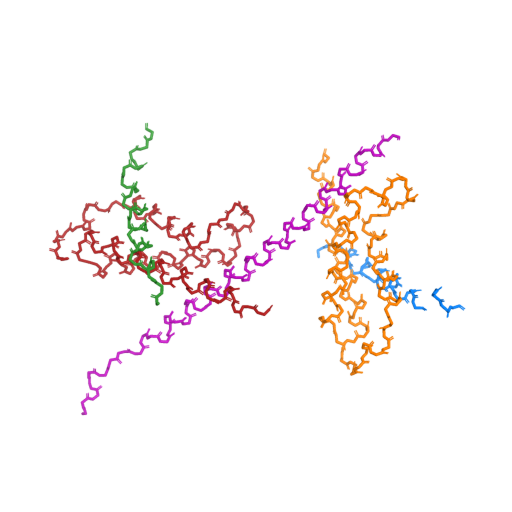00 70.11 598 ASP B O 1
ATOM 3241 N N . LEU E 3 15 ? -13.082 -25.056 8.290 1.00 67.19 599 LEU B N 1
ATOM 3242 C CA . LEU E 3 15 ? -13.967 -24.054 8.874 1.00 67.70 599 LEU B CA 1
ATOM 3243 C C . LEU E 3 15 ? -13.269 -22.708 8.977 1.00 61.29 599 LEU B C 1
ATOM 3244 O O . LEU E 3 15 ? -13.837 -21.674 8.611 1.00 56.52 599 LEU B O 1
ATOM 3260 N N . ARG E 3 16 ? -12.040 -22.697 9.491 1.00 62.79 600 ARG B N 1
ATOM 3261 C CA . ARG E 3 16 ? -11.308 -21.443 9.587 1.00 63.08 600 ARG B CA 1
ATOM 3262 C C . ARG E 3 16 ? -11.200 -20.776 8.223 1.00 62.42 600 ARG B C 1
ATOM 3263 O O . ARG E 3 16 ? -11.414 -19.565 8.101 1.00 57.56 600 ARG B O 1
ATOM 3284 N N . SER E 3 17 ? -10.923 -21.558 7.176 1.00 57.62 601 SER B N 1
ATOM 3285 C CA . SER E 3 17 ? -10.755 -20.975 5.848 1.00 64.45 601 SER B CA 1
ATOM 3286 C C . SER E 3 17 ? -12.073 -20.417 5.324 1.00 59.08 601 SER B C 1
ATOM 3287 O O . SER E 3 17 ? -12.095 -19.355 4.689 1.00 59.53 601 SER B O 1
ATOM 3295 N N . HIS E 3 18 ? -13.188 -21.104 5.583 1.00 51.97 602 HIS B N 1
ATOM 3296 C CA . HIS E 3 18 ? -14.476 -20.538 5.198 1.00 58.88 602 HIS B CA 1
ATOM 3297 C C . HIS E 3 18 ? -14.805 -19.317 6.043 1.00 54.51 602 HIS B C 1
ATOM 3298 O O . HIS E 3 18 ? -15.459 -18.387 5.559 1.00 53.55 602 HIS B O 1
ATOM 3312 N N . LEU E 3 19 ? -14.363 -19.298 7.303 1.00 57.89 603 LEU B N 1
ATOM 3313 C CA . LEU E 3 19 ? -14.545 -18.103 8.118 1.00 57.44 603 LEU B CA 1
ATOM 3314 C C . LEU E 3 19 ? -13.713 -16.948 7.580 1.00 53.47 603 LEU B C 1
ATOM 3315 O O . LEU E 3 19 ? -14.185 -15.806 7.548 1.00 53.82 603 LEU B O 1
ATOM 3331 N N . VAL E 3 20 ? -12.483 -17.221 7.132 1.00 49.85 604 VAL B N 1
ATOM 3332 C CA . VAL E 3 20 ? -11.690 -16.166 6.509 1.00 47.66 604 VAL B CA 1
ATOM 3333 C C . VAL E 3 20 ? -12.460 -15.582 5.337 1.00 51.27 604 VAL B C 1
ATOM 3334 O O . VAL E 3 20 ? -12.488 -14.363 5.132 1.00 46.19 604 VAL B O 1
ATOM 3347 N N . HIS E 3 21 ? -13.113 -16.447 4.559 1.00 52.88 605 HIS B N 1
ATOM 3348 C CA . HIS E 3 21 ? -13.871 -15.981 3.408 1.00 56.49 605 HIS B CA 1
ATOM 3349 C C . HIS E 3 21 ? -15.035 -15.103 3.851 1.00 55.83 605 HIS B C 1
ATOM 3350 O O . HIS E 3 21 ? -15.368 -14.121 3.178 1.00 57.88 605 HIS B O 1
ATOM 3364 N N . LYS E 3 22 ? -15.659 -15.433 4.988 1.00 55.50 606 LYS B N 1
ATOM 3365 C CA . LYS E 3 22 ? -16.742 -14.600 5.507 1.00 50.97 606 LYS B CA 1
ATOM 3366 C C . LYS E 3 22 ? -16.235 -13.220 5.907 1.00 50.74 606 LYS B C 1
ATOM 3367 O O . LYS E 3 22 ? -16.874 -12.209 5.594 1.00 54.57 606 LYS B O 1
ATOM 3386 N N . LEU E 3 23 ? -15.092 -13.147 6.600 1.00 55.66 607 LEU B N 1
ATOM 3387 C CA . LEU E 3 23 ? -14.538 -11.838 6.942 1.00 50.94 607 LEU B CA 1
ATOM 3388 C C . LEU E 3 23 ? -14.363 -10.984 5.695 1.00 49.07 607 LEU B C 1
ATOM 3389 O O . LEU E 3 23 ? -14.725 -9.802 5.687 1.00 52.68 607 LEU B O 1
ATOM 3405 N N . VAL E 3 24 ? -13.806 -11.564 4.629 1.00 52.39 608 VAL B N 1
ATOM 3406 C CA . VAL E 3 24 ? -13.615 -10.817 3.388 1.00 51.79 608 VAL B CA 1
ATOM 3407 C C . VAL E 3 24 ? -14.960 -10.354 2.842 1.00 54.90 608 VAL B C 1
ATOM 3408 O O . VAL E 3 24 ? -15.165 -9.164 2.575 1.00 57.60 608 VAL B O 1
ATOM 3421 N N . GLN E 3 25 ? -15.904 -11.289 2.680 1.00 50.41 609 GLN B N 1
ATOM 3422 C CA . GLN E 3 25 ? -17.222 -10.942 2.151 1.00 54.58 609 GLN B CA 1
ATOM 3423 C C . GLN E 3 25 ? -17.903 -9.857 2.976 1.00 50.67 609 GLN B C 1
ATOM 3424 O O . GLN E 3 25 ? -18.617 -9.013 2.421 1.00 56.62 609 GLN B O 1
ATOM 3438 N N . ALA E 3 26 ? -1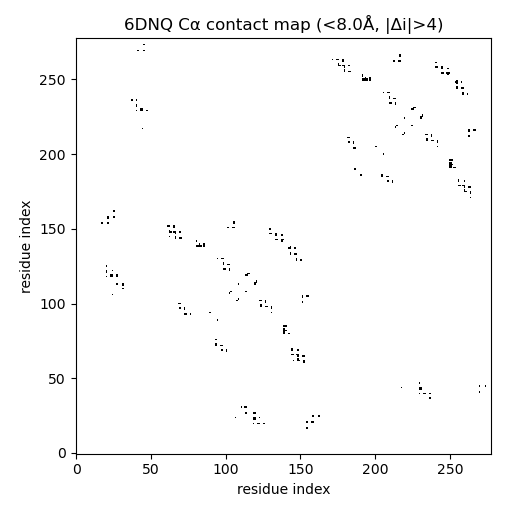7.711 -9.865 4.296 1.00 49.49 610 ALA B N 1
ATOM 3439 C CA . ALA E 3 26 ? -18.407 -8.909 5.152 1.00 46.06 610 ALA B CA 1
ATOM 3440 C C . ALA E 3 26 ? -17.772 -7.530 5.092 1.00 48.81 610 ALA B C 1
ATOM 3441 O O . ALA E 3 26 ? -18.465 -6.524 5.283 1.00 51.19 610 ALA B O 1
ATOM 3448 N N . ILE E 3 27 ? -16.468 -7.463 4.823 1.00 53.05 611 ILE B N 1
ATOM 3449 C CA . ILE E 3 27 ? -15.783 -6.178 4.755 1.00 47.82 611 ILE B CA 1
ATOM 3450 C C . ILE E 3 27 ? -15.945 -5.554 3.375 1.00 51.90 611 ILE B C 1
ATOM 3451 O O . ILE E 3 27 ? -16.104 -4.334 3.250 1.00 51.12 611 ILE B O 1
ATOM 3467 N N . PHE E 3 28 ? -15.908 -6.369 2.322 1.00 49.91 612 PHE B N 1
ATOM 3468 C CA . PHE E 3 28 ? -15.976 -5.876 0.947 1.00 55.42 612 PHE B CA 1
ATOM 3469 C C . PHE E 3 28 ? -16.845 -6.820 0.132 1.00 59.14 612 PHE B C 1
ATOM 3470 O O . PHE E 3 28 ? -16.347 -7.654 -0.635 1.00 56.80 612 PHE B O 1
ATOM 3487 N N . PRO E 3 29 ? -18.165 -6.722 0.284 1.00 63.02 613 PRO B N 1
ATOM 3488 C CA . PRO E 3 29 ? -19.075 -7.534 -0.535 1.00 61.08 613 PRO B CA 1
ATOM 3489 C C . PRO E 3 29 ? -18.952 -7.179 -2.009 1.00 80.15 613 PRO B C 1
ATOM 3490 O O . PRO E 3 29 ? -19.035 -6.010 -2.392 1.00 76.15 613 PRO B O 1
ATOM 3501 N N . THR E 3 30 ? -18.745 -8.204 -2.843 1.00 86.52 614 THR B N 1
ATOM 3502 C CA . THR E 3 30 ? -18.672 -7.974 -4.280 1.00 98.91 614 THR B CA 1
ATOM 3503 C C . THR E 3 30 ? -18.827 -9.288 -5.035 1.00 109.05 614 THR B C 1
ATOM 3504 O O . THR E 3 30 ? -18.208 -10.284 -4.637 1.00 107.74 614 THR B O 1
ATOM 3515 N N . PRO E 3 31 ? -19.659 -9.337 -6.135 1.00 118.28 615 PRO B N 1
ATOM 3516 C CA . PRO E 3 31 ? -19.820 -10.556 -6.954 1.00 126.11 615 PRO B CA 1
ATOM 3517 C C . PRO E 3 31 ? -18.671 -10.847 -7.923 1.00 128.59 615 PRO B C 1
ATOM 3518 O O . PRO E 3 31 ? -18.887 -11.071 -9.117 1.00 132.11 615 PRO B O 1
ATOM 3529 N N . ASP E 3 32 ? -17.444 -10.874 -7.402 1.00 130.34 616 ASP B N 1
ATOM 3530 C CA . ASP E 3 32 ? -16.227 -11.009 -8.201 1.00 125.14 616 ASP B CA 1
ATOM 3531 C C . ASP E 3 32 ? -16.350 -10.297 -9.545 1.00 122.91 616 ASP B C 1
ATOM 3532 O O . ASP E 3 32 ? -16.190 -10.928 -10.598 1.00 116.80 616 ASP B O 1
ATOM 3541 N N . PRO E 3 33 ? -16.636 -8.996 -9.559 1.00 124.01 617 PRO B N 1
ATOM 3542 C CA . PRO E 3 33 ? -16.523 -8.238 -10.809 1.00 119.42 617 PRO B CA 1
ATOM 3543 C C . PRO E 3 33 ? -15.067 -8.000 -11.169 1.00 119.30 617 PRO B C 1
ATOM 3544 O O . PRO E 3 33 ? -14.609 -6.853 -11.167 1.00 124.69 617 PRO B O 1
ATOM 3555 N N . ALA E 3 34 ? -14.327 -9.072 -11.465 1.00 121.03 618 ALA B N 1
ATOM 3556 C CA . ALA E 3 34 ? -12.898 -8.965 -11.757 1.00 120.70 618 ALA B CA 1
ATOM 3557 C C . ALA E 3 34 ? -12.129 -8.457 -10.535 1.00 115.98 618 ALA B C 1
ATOM 3558 O O . ALA E 3 34 ? -11.112 -7.771 -10.661 1.00 107.12 618 ALA B O 1
ATOM 3565 N N . ALA E 3 35 ? -12.634 -8.773 -9.339 1.00 112.88 619 ALA B N 1
ATOM 3566 C CA . ALA E 3 35 ? -12.100 -8.222 -8.096 1.00 99.28 619 ALA B CA 1
ATOM 3567 C C . ALA E 3 35 ? -11.151 -9.147 -7.339 1.00 89.56 619 ALA B C 1
ATOM 3568 O O . ALA E 3 35 ? -10.124 -8.676 -6.840 1.00 83.45 619 ALA B O 1
ATOM 3575 N N . LEU E 3 36 ? -11.447 -10.447 -7.224 1.00 92.46 620 LEU B N 1
ATOM 3576 C CA . LEU E 3 36 ? -10.564 -11.325 -6.453 1.00 96.56 620 LEU B CA 1
ATOM 3577 C C . LEU E 3 36 ? -9.140 -11.336 -6.999 1.00 84.38 620 LEU B C 1
ATOM 3578 O O . LEU E 3 36 ? -8.196 -11.620 -6.252 1.00 75.71 620 LEU B O 1
ATOM 3594 N N . LYS E 3 37 ? -8.958 -11.047 -8.288 1.00 87.98 621 LYS B N 1
ATOM 3595 C CA . LYS E 3 37 ? -7.622 -11.068 -8.874 1.00 86.13 621 LYS B CA 1
ATOM 3596 C C . LYS E 3 37 ? -6.817 -9.802 -8.583 1.00 81.35 621 LYS B C 1
ATOM 3597 O O . LYS E 3 37 ? -5.586 -9.835 -8.689 1.00 82.70 621 LYS B O 1
ATOM 3616 N N . ASP E 3 38 ? -7.467 -8.700 -8.216 1.00 80.70 622 ASP B N 1
ATOM 3617 C CA . ASP E 3 38 ? -6.763 -7.442 -7.994 1.00 65.38 622 ASP B CA 1
ATOM 3618 C C . ASP E 3 38 ? -5.858 -7.519 -6.766 1.00 64.94 622 ASP B C 1
ATOM 3619 O O . ASP E 3 38 ? -6.133 -8.244 -5.807 1.00 68.48 622 ASP B O 1
ATOM 3628 N N . ARG E 3 39 ? -4.766 -6.746 -6.802 1.00 66.85 623 ARG B N 1
ATOM 3629 C CA A ARG E 3 39 ? -3.843 -6.715 -5.670 0.41 65.70 623 ARG B CA 1
ATOM 3630 C CA B ARG E 3 39 ? -3.842 -6.714 -5.671 0.59 67.67 623 ARG B CA 1
ATOM 3631 C C . ARG E 3 39 ? -4.541 -6.232 -4.407 1.00 61.47 623 ARG B C 1
ATOM 3632 O O . ARG E 3 39 ? -4.291 -6.749 -3.312 1.00 59.15 623 ARG B O 1
ATOM 3672 N N . ARG E 3 40 ? -5.415 -5.233 -4.540 1.00 62.03 624 ARG B N 1
ATOM 3673 C CA . ARG E 3 40 ? -6.030 -4.610 -3.377 1.00 58.15 624 ARG B CA 1
ATOM 3674 C C . ARG E 3 40 ? -6.995 -5.557 -2.692 1.00 61.89 624 ARG B C 1
ATOM 3675 O O . ARG E 3 40 ? -7.223 -5.445 -1.480 1.00 51.76 624 ARG B O 1
ATOM 3696 N N . MET E 3 41 ? -7.559 -6.497 -3.444 1.00 58.07 625 MET B N 1
ATOM 3697 C CA . MET E 3 41 ? -8.402 -7.516 -2.845 1.00 58.55 625 MET B CA 1
ATOM 3698 C C . MET E 3 41 ? -7.560 -8.629 -2.233 1.00 63.98 625 MET B C 1
ATOM 3699 O O . MET E 3 41 ? -7.945 -9.196 -1.205 1.00 61.87 625 MET B O 1
ATOM 3713 N N . GLU E 3 42 ? -6.419 -8.962 -2.850 1.00 64.72 626 GLU B N 1
ATOM 3714 C CA . GLU E 3 42 ? -5.535 -9.965 -2.263 1.00 59.15 626 GLU B CA 1
ATOM 3715 C C . GLU E 3 42 ? -4.919 -9.470 -0.961 1.00 54.18 626 GLU B C 1
ATOM 3716 O O . GLU E 3 42 ? -4.632 -10.276 -0.068 1.00 48.82 626 GLU B O 1
ATOM 3728 N N . ASN E 3 43 ? -4.695 -8.160 -0.835 1.00 54.51 627 ASN B N 1
ATOM 3729 C CA . ASN E 3 43 ? -4.200 -7.630 0.428 1.00 50.97 627 ASN B CA 1
ATOM 3730 C C . ASN E 3 43 ? -5.262 -7.724 1.512 1.00 55.33 627 ASN B C 1
ATOM 3731 O O . ASN E 3 43 ? -4.930 -7.852 2.695 1.00 50.52 627 ASN B O 1
ATOM 3742 N N . LEU E 3 44 ? -6.540 -7.672 1.128 1.00 52.86 628 LEU B N 1
ATOM 3743 C CA . LEU E 3 44 ? -7.614 -7.842 2.098 1.00 52.56 628 LEU B CA 1
ATOM 3744 C C . LEU E 3 44 ? -7.658 -9.277 2.604 1.00 51.47 628 LEU B C 1
ATOM 3745 O O . LEU E 3 44 ? -7.770 -9.517 3.812 1.00 48.58 628 LEU B O 1
ATOM 3761 N N . VAL E 3 45 ? -7.562 -10.249 1.694 1.00 46.90 629 VAL B N 1
ATOM 3762 C CA . VAL E 3 45 ? -7.576 -11.646 2.115 1.00 50.32 629 VAL B CA 1
ATOM 3763 C C . VAL E 3 45 ? -6.421 -11.911 3.066 1.00 51.45 629 VAL B C 1
ATOM 3764 O O . VAL E 3 45 ? -6.565 -12.647 4.049 1.00 52.06 629 VAL B O 1
ATOM 3777 N N . ALA E 3 46 ? -5.263 -11.301 2.805 1.00 52.71 630 ALA B N 1
ATOM 3778 C CA . ALA E 3 46 ? -4.105 -11.520 3.661 1.00 49.69 630 ALA B CA 1
ATOM 3779 C C . ALA E 3 46 ? -4.306 -10.879 5.028 1.00 51.16 630 ALA B C 1
ATOM 3780 O O . ALA E 3 46 ? -3.895 -11.440 6.050 1.00 54.82 630 ALA B O 1
ATOM 3787 N N . TYR E 3 47 ? -4.949 -9.710 5.070 1.00 47.35 631 TYR B N 1
ATOM 3788 C CA . TYR E 3 47 ? -5.233 -9.081 6.356 1.00 47.72 631 TYR B CA 1
ATOM 3789 C C . TYR E 3 47 ? -6.307 -9.855 7.107 1.00 48.84 631 TYR B C 1
ATOM 3790 O O . TYR E 3 47 ? -6.245 -9.978 8.334 1.00 55.40 631 TYR B O 1
ATOM 3808 N N . ALA E 3 48 ? -7.288 -10.403 6.383 1.00 49.42 632 ALA B N 1
ATOM 3809 C CA . ALA E 3 48 ? -8.341 -11.186 7.022 1.00 50.76 632 ALA B CA 1
ATOM 3810 C C . ALA E 3 48 ? -7.780 -12.446 7.670 1.00 51.52 632 ALA B C 1
ATOM 3811 O O . ALA E 3 48 ? -8.253 -12.868 8.732 1.00 50.05 632 ALA B O 1
ATOM 3818 N N . LYS E 3 49 ? -6.777 -13.069 7.045 1.00 53.39 633 LYS B N 1
ATOM 3819 C CA . LYS E 3 49 ? -6.182 -14.266 7.634 1.00 53.58 633 LYS B CA 1
ATOM 3820 C C . LYS E 3 49 ? -5.458 -13.928 8.929 1.00 43.31 633 LYS B C 1
ATOM 3821 O O . LYS E 3 49 ? -5.513 -14.694 9.896 1.00 43.49 633 LYS B O 1
ATOM 3840 N N . LYS E 3 50 ? -4.780 -12.780 8.968 1.00 46.51 634 LYS B N 1
ATOM 3841 C CA . LYS E 3 50 ? -4.082 -12.376 10.183 1.00 51.38 634 LYS B CA 1
ATOM 3842 C C . LYS E 3 50 ? -5.069 -12.053 11.300 1.00 51.67 634 LYS B C 1
ATOM 3843 O O . LYS E 3 50 ? -4.828 -12.392 12.465 1.00 52.75 634 LYS B O 1
ATOM 3862 N N . VAL E 3 51 ? -6.192 -11.412 10.967 1.00 51.42 635 VAL B N 1
ATOM 3863 C CA . VAL E 3 51 ? -7.230 -11.163 11.966 1.00 47.13 635 VAL B CA 1
ATOM 3864 C C . VAL E 3 51 ? -7.770 -12.482 12.503 1.00 45.13 635 VAL B C 1
ATOM 3865 O O . VAL E 3 51 ? -7.889 -12.679 13.718 1.00 45.44 635 VAL B O 1
ATOM 3878 N N . GLU E 3 52 ? -8.113 -13.406 11.603 1.00 50.34 636 GLU B N 1
ATOM 3879 C CA . GLU E 3 52 ? -8.589 -14.716 12.035 1.00 47.81 636 GLU B CA 1
ATOM 3880 C C . GLU E 3 52 ? -7.527 -15.439 12.849 1.00 44.58 636 GLU B C 1
ATOM 3881 O O . GLU E 3 52 ? -7.832 -16.047 13.882 1.00 50.90 636 GLU B O 1
ATOM 3893 N N . GLY E 3 53 ? -6.271 -15.374 12.403 1.00 50.92 637 GLY B N 1
ATOM 3894 C CA . GLY E 3 53 ? -5.196 -16.013 13.144 1.00 41.58 637 GLY B CA 1
ATOM 3895 C C . GLY E 3 53 ? -5.066 -15.472 14.553 1.00 44.96 637 GLY B C 1
ATOM 3896 O O . GLY E 3 53 ? -4.928 -16.233 15.513 1.00 43.96 637 GLY B O 1
ATOM 3900 N N . ASP E 3 54 ? -5.118 -14.146 14.699 1.00 46.05 638 ASP B N 1
ATOM 3901 C CA . ASP E 3 54 ? -4.961 -13.551 16.023 1.00 46.70 638 ASP B CA 1
ATOM 3902 C C . ASP E 3 54 ? -6.120 -13.923 16.937 1.00 45.90 638 ASP B C 1
ATOM 3903 O O . ASP E 3 54 ? -5.906 -14.283 18.099 1.00 42.44 638 ASP B O 1
ATOM 3912 N N . MET E 3 55 ? -7.353 -13.865 16.427 1.00 48.83 639 MET B N 1
ATOM 3913 C CA . MET E 3 55 ? -8.498 -14.207 17.263 1.00 48.49 639 MET B CA 1
ATOM 3914 C C . MET E 3 55 ? -8.561 -15.703 17.524 1.00 48.79 639 MET B C 1
ATOM 3915 O O . MET E 3 55 ? -9.125 -16.130 18.537 1.00 47.94 639 MET B O 1
ATOM 3929 N N . TYR E 3 56 ? -7.992 -16.514 16.630 1.00 51.50 640 TYR B N 1
ATOM 3930 C CA . TYR E 3 56 ? -7.978 -17.955 16.851 1.00 46.09 640 TYR B CA 1
ATOM 3931 C C . TYR E 3 56 ? -7.120 -18.322 18.057 1.00 50.46 640 TYR B C 1
ATOM 3932 O O . TYR E 3 56 ? -7.390 -19.327 18.725 1.00 52.62 640 TYR B O 1
ATOM 3950 N N . GLU E 3 57 ? -6.084 -17.534 18.344 1.00 49.20 641 GLU B N 1
ATOM 3951 C CA . GLU E 3 57 ? -5.229 -17.774 19.500 1.00 48.76 641 GLU B CA 1
ATOM 3952 C C . GLU E 3 57 ? -5.650 -16.970 20.722 1.00 45.24 641 GLU B C 1
ATOM 3953 O O . GLU E 3 57 ? -5.435 -17.421 21.853 1.00 49.82 641 GLU B O 1
ATOM 3965 N N . SER E 3 58 ? -6.250 -15.796 20.527 1.00 43.87 642 SER B N 1
ATOM 3966 C CA . SER E 3 58 ? -6.661 -14.984 21.666 1.00 45.00 642 SER B CA 1
ATOM 3967 C C . SER E 3 58 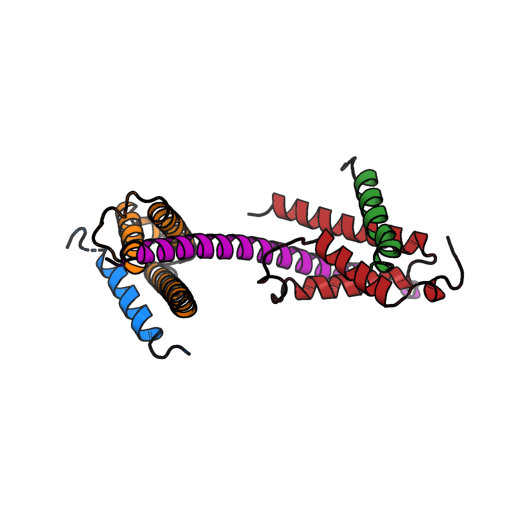? -7.881 -15.587 22.347 1.00 38.15 642 SER B C 1
ATOM 3968 O O . SER E 3 58 ? -7.931 -15.692 23.576 1.00 49.07 642 SER B O 1
ATOM 3976 N N . ALA E 3 59 ? -8.879 -15.980 21.564 1.00 49.57 643 ALA B N 1
ATOM 3977 C CA . ALA E 3 59 ? -10.061 -16.597 22.136 1.00 51.79 643 ALA B CA 1
ATOM 3978 C C . ALA E 3 59 ? -9.674 -17.878 22.868 1.00 46.12 643 ALA B C 1
ATOM 3979 O O . ALA E 3 59 ? -8.647 -18.503 22.591 1.00 52.04 643 ALA B O 1
ATOM 3986 N N . ASN E 3 60 ? -10.514 -18.257 23.825 1.00 51.92 644 ASN B N 1
ATOM 3987 C CA . ASN E 3 60 ? -10.284 -19.433 24.645 1.00 53.67 644 ASN B CA 1
ATOM 3988 C C . ASN E 3 60 ? -11.442 -20.416 24.575 1.00 57.84 644 ASN B C 1
ATOM 3989 O O . ASN E 3 60 ? -11.400 -21.455 25.244 1.00 63.32 644 ASN B O 1
ATOM 4000 N N . SER E 3 61 ? -12.467 -20.114 23.780 1.00 55.55 645 SER B N 1
ATOM 4001 C CA . SER E 3 61 ? -13.564 -21.026 23.495 1.00 54.39 645 SER B CA 1
ATOM 4002 C C . SER E 3 61 ? -14.076 -20.695 22.102 1.00 49.59 645 SER B C 1
ATOM 4003 O O . SER E 3 61 ? -13.698 -19.684 21.506 1.00 47.58 645 SER B O 1
ATOM 4011 N N . ARG E 3 62 ? -14.957 -21.551 21.582 1.00 57.57 646 ARG B N 1
ATOM 4012 C CA . ARG E 3 62 ? -15.511 -21.281 20.262 1.00 53.03 646 ARG B CA 1
ATOM 4013 C C . ARG E 3 62 ? -16.475 -20.098 20.288 1.00 57.42 646 ARG B C 1
ATOM 4014 O O . ARG E 3 62 ? -16.582 -19.377 19.289 1.00 55.65 646 ARG B O 1
ATOM 4035 N N . ASP E 3 63 ? -17.177 -19.870 21.406 1.00 49.86 647 ASP B N 1
ATOM 4036 C CA . ASP E 3 63 ? -18.051 -18.700 21.489 1.00 47.58 647 ASP B CA 1
ATOM 4037 C C . ASP E 3 63 ? -17.250 -17.405 21.574 1.00 53.90 647 ASP B C 1
ATOM 4038 O O . ASP E 3 63 ? -17.656 -16.385 21.004 1.00 44.01 647 ASP B O 1
ATOM 4047 N N . GLU E 3 64 ? -16.111 -17.418 22.275 1.00 51.06 648 GLU B N 1
ATOM 4048 C CA . GLU E 3 64 ? -15.244 -16.244 22.261 1.00 48.50 648 GLU B CA 1
ATOM 4049 C C . GLU E 3 64 ? -14.684 -16.007 20.867 1.00 44.44 648 GLU B C 1
ATOM 4050 O O . GLU E 3 64 ? -14.615 -14.862 20.403 1.00 41.66 648 GLU B O 1
ATOM 4062 N N . TYR E 3 65 ? -14.282 -17.083 20.190 1.00 47.02 649 TYR B N 1
ATOM 4063 C CA . TYR E 3 65 ? -13.776 -16.992 18.826 1.00 43.91 649 TYR B CA 1
ATOM 4064 C C . TYR E 3 65 ? -14.735 -16.199 17.947 1.00 46.42 649 TYR B C 1
ATOM 4065 O O . TYR E 3 65 ? -14.360 -15.183 17.353 1.00 43.78 649 TYR B O 1
ATOM 4083 N N . TYR E 3 66 ? -15.992 -16.648 17.864 1.00 49.00 650 TYR B N 1
ATOM 4084 C CA . TYR E 3 66 ? -16.960 -15.952 17.023 1.00 45.02 650 TYR B CA 1
ATOM 4085 C C . TYR E 3 66 ? -17.230 -14.542 17.530 1.00 42.92 650 TYR B C 1
ATOM 4086 O O . TYR E 3 66 ? -17.457 -13.631 16.729 1.00 44.92 650 TYR B O 1
ATOM 4104 N N . HIS E 3 67 ? -17.216 -14.343 18.849 1.00 45.10 651 HIS B N 1
ATOM 4105 C CA . HIS E 3 67 ? -17.497 -13.023 19.404 1.00 46.93 651 HIS B CA 1
ATOM 4106 C C . HIS E 3 67 ? -16.406 -12.030 19.025 1.00 51.27 651 HIS B C 1
ATOM 4107 O O . HIS E 3 67 ? -16.693 -10.950 18.495 1.00 48.20 651 HIS B O 1
ATOM 4121 N N . LEU E 3 68 ? -15.142 -12.386 19.277 1.00 44.15 652 LEU B N 1
ATOM 4122 C CA . LEU E 3 68 ? -14.043 -11.475 18.969 1.00 48.58 652 LEU B CA 1
ATOM 4123 C C . LEU E 3 68 ? -13.968 -11.194 17.474 1.00 45.48 652 LEU B C 1
ATOM 4124 O O . LEU E 3 68 ? -13.733 -10.051 17.063 1.00 43.07 652 LEU B O 1
ATOM 4140 N N . LEU E 3 69 ? -14.137 -12.226 16.642 1.00 46.79 653 LEU B N 1
ATOM 4141 C CA . LEU E 3 69 ? -14.143 -12.003 15.200 1.00 49.53 653 LEU B CA 1
ATOM 4142 C C . LEU E 3 69 ? -15.234 -11.019 14.798 1.00 54.14 653 LEU B C 1
ATOM 4143 O O . LEU E 3 69 ? -14.989 -10.097 14.010 1.00 52.24 653 LEU B O 1
ATOM 4159 N N . ALA E 3 70 ? -16.439 -11.176 15.350 1.00 45.09 654 ALA B N 1
ATOM 4160 C CA . ALA E 3 70 ? -17.537 -10.295 14.972 1.00 49.47 654 ALA B CA 1
ATOM 4161 C C . ALA E 3 70 ? -17.258 -8.861 15.399 1.00 45.04 654 ALA B C 1
ATOM 4162 O O . ALA E 3 70 ? -17.579 -7.916 14.669 1.00 43.46 654 ALA B O 1
ATOM 4169 N N . GLU E 3 71 ? -16.656 -8.675 16.574 1.00 45.96 655 GLU B N 1
ATOM 4170 C CA . GLU E 3 71 ? -16.318 -7.325 17.007 1.00 48.09 655 GLU B CA 1
ATOM 4171 C C . GLU E 3 71 ? -15.173 -6.749 16.186 1.00 51.87 655 GLU B C 1
ATOM 4172 O O . GLU E 3 71 ? -15.126 -5.534 15.960 1.00 45.12 655 GLU B O 1
ATOM 4184 N N . LYS E 3 72 ? -14.239 -7.592 15.734 1.00 46.90 656 LYS B N 1
ATOM 4185 C CA . LYS E 3 72 ? -13.156 -7.092 14.897 1.00 43.84 656 LYS B CA 1
ATOM 4186 C C . LYS E 3 72 ? -13.681 -6.698 13.519 1.00 49.40 656 LYS B C 1
ATOM 4187 O O . LYS E 3 72 ? -13.274 -5.672 12.961 1.00 48.88 656 LYS B O 1
ATOM 4206 N N . ILE E 3 73 ? -14.605 -7.488 12.961 1.00 49.83 657 ILE B N 1
ATOM 4207 C CA . ILE E 3 73 ? -15.214 -7.120 11.684 1.00 47.01 657 ILE B CA 1
ATOM 4208 C C . ILE E 3 73 ? -15.987 -5.818 11.830 1.00 47.13 657 ILE B C 1
ATOM 4209 O O . ILE E 3 73 ? -15.885 -4.918 10.988 1.00 51.54 657 ILE B O 1
ATOM 4225 N N . TYR E 3 74 ? -16.768 -5.692 12.903 1.00 44.65 658 TYR B N 1
ATOM 4226 C CA . TYR E 3 74 ? -17.524 -4.465 13.115 1.00 44.90 658 TYR B CA 1
ATOM 4227 C C . TYR E 3 74 ? -16.600 -3.254 13.111 1.00 47.01 658 TYR B C 1
ATOM 4228 O O . TYR E 3 74 ? -16.874 -2.254 12.439 1.00 47.75 658 TYR B O 1
ATOM 4246 N N . LYS E 3 75 ? -15.491 -3.330 13.853 1.00 47.76 659 LYS B N 1
ATOM 4247 C CA . LYS E 3 75 ? -14.576 -2.195 13.921 1.00 47.16 659 LYS B CA 1
ATOM 4248 C C . LYS E 3 75 ? -13.950 -1.899 12.562 1.00 48.20 659 LYS B C 1
ATOM 4249 O O . LYS E 3 75 ? -13.679 -0.735 12.246 1.00 55.31 659 LYS B O 1
ATOM 4268 N N . ILE E 3 76 ? -13.700 -2.928 11.750 1.00 50.71 660 ILE B N 1
ATOM 4269 C CA . ILE E 3 76 ? -13.125 -2.690 10.429 1.00 46.27 660 ILE B CA 1
ATOM 4270 C C . ILE E 3 76 ? -14.165 -2.063 9.509 1.00 55.34 660 ILE B C 1
ATOM 4271 O O . ILE E 3 76 ? -13.852 -1.160 8.723 1.00 48.10 660 ILE B O 1
ATOM 4287 N N . GLN E 3 77 ? -15.416 -2.527 9.585 1.00 51.60 661 GLN B N 1
ATOM 4288 C CA . GLN E 3 77 ? -16.475 -1.919 8.786 1.00 48.35 661 GLN B CA 1
ATOM 4289 C C . GLN E 3 77 ? -16.651 -0.448 9.138 1.00 48.69 661 GLN B C 1
ATOM 4290 O O . GLN E 3 77 ? -16.731 0.407 8.249 1.00 52.64 661 GLN B O 1
ATOM 4304 N N . LYS E 3 78 ? -16.692 -0.126 10.436 1.00 46.30 662 LYS B N 1
ATOM 4305 C CA . LYS E 3 78 ? -16.840 1.271 10.835 1.00 52.97 662 LYS B CA 1
ATOM 4306 C C . LYS E 3 78 ? -15.678 2.112 10.323 1.00 55.27 662 LYS B C 1
ATOM 4307 O O . LYS E 3 78 ? -15.875 3.250 9.879 1.00 55.74 662 LYS B O 1
ATOM 4326 N N . GLU E 3 79 ? -14.458 1.572 10.371 1.00 57.23 663 GLU B N 1
ATOM 4327 C CA . GLU E 3 79 ? -13.307 2.316 9.871 1.00 58.46 663 GLU B CA 1
ATOM 4328 C C . GLU E 3 79 ? -13.416 2.544 8.370 1.00 64.00 663 GLU B C 1
ATOM 4329 O O . GLU E 3 79 ? -13.198 3.661 7.885 1.00 64.06 663 GLU B O 1
ATOM 4341 N N . LEU E 3 80 ? -13.758 1.497 7.615 1.00 55.66 664 LEU B N 1
ATOM 4342 C CA . LEU E 3 80 ? -13.977 1.673 6.183 1.00 61.14 664 LEU B CA 1
ATOM 4343 C C . LEU E 3 80 ? -15.071 2.701 5.933 1.00 64.27 664 LEU B C 1
ATOM 4344 O O . LEU E 3 80 ? -14.961 3.528 5.020 1.00 59.46 664 LEU B O 1
ATOM 4360 N N . GLU E 3 81 ? -16.135 2.667 6.742 1.00 59.68 665 GLU B N 1
ATOM 4361 C CA . GLU E 3 81 ? -17.266 3.557 6.514 1.00 63.42 665 GLU B CA 1
ATOM 4362 C C . GLU E 3 81 ? -16.924 4.994 6.882 1.00 63.76 665 GLU B C 1
ATOM 4363 O O . GLU E 3 81 ? -17.463 5.926 6.279 1.00 68.82 665 GLU B O 1
ATOM 4375 N N . GLU E 3 82 ? -16.022 5.199 7.844 1.00 62.68 666 GLU B N 1
ATOM 4376 C CA . GLU E 3 82 ? -15.627 6.561 8.189 1.00 62.83 666 GLU B CA 1
ATOM 4377 C C . GLU E 3 82 ? -14.721 7.151 7.120 1.00 65.96 666 GLU B C 1
ATOM 4378 O O . GLU E 3 82 ? -14.825 8.340 6.798 1.00 71.39 666 GLU B O 1
ATOM 4390 N N . LYS E 3 83 ? -13.819 6.340 6.562 1.00 68.07 667 LYS B N 1
ATOM 4391 C CA . LYS E 3 83 ? -12.953 6.832 5.497 1.00 67.33 667 LYS B CA 1
ATOM 4392 C C . LYS E 3 83 ? -13.744 7.086 4.224 1.00 68.31 667 LYS B C 1
ATOM 4393 O O . LYS E 3 83 ? -13.449 8.032 3.487 1.00 75.34 667 LYS B O 1
ATOM 4412 N N . ARG E 3 84 ? -14.756 6.260 3.956 1.00 66.60 668 ARG B N 1
ATOM 4413 C CA . ARG E 3 84 ? -15.591 6.476 2.783 1.00 67.91 668 ARG B CA 1
ATOM 4414 C C . ARG E 3 84 ? -16.359 7.788 2.889 1.00 70.54 668 ARG B C 1
ATOM 4415 O O . ARG E 3 84 ? -16.574 8.463 1.877 1.00 74.40 668 ARG B O 1
ATOM 4436 N N . ARG E 3 85 ? -16.769 8.170 4.104 1.00 71.41 669 ARG B N 1
ATOM 4437 C CA . ARG E 3 85 ? -17.487 9.429 4.289 1.00 79.67 669 ARG B CA 1
ATOM 4438 C C . ARG E 3 85 ? -16.549 10.621 4.157 1.00 77.53 669 ARG B C 1
ATOM 4439 O O . ARG E 3 85 ? -16.859 11.593 3.459 1.00 77.94 669 ARG B O 1
ATOM 4460 N N . SER E 3 86 ? -15.397 10.568 4.828 1.00 82.17 670 SER B N 1
ATOM 4461 C CA . SER E 3 86 ? -14.460 11.684 4.801 1.00 88.11 670 SER B CA 1
ATOM 4462 C C . SER E 3 86 ? -13.955 11.991 3.398 1.00 86.34 670 SER B C 1
ATOM 4463 O O . SER E 3 86 ? -13.289 13.015 3.212 1.00 89.55 670 SER B O 1
ATOM 4471 N N . ARG E 3 87 ? -14.246 11.138 2.416 1.00 84.31 671 ARG B N 1
ATOM 4472 C CA . ARG E 3 87 ? -13.915 11.415 1.026 1.00 86.29 671 ARG B CA 1
ATOM 4473 C C . ARG E 3 87 ? -15.064 12.053 0.255 1.00 89.52 671 ARG B C 1
ATOM 4474 O O . ARG E 3 87 ? -14.855 12.487 -0.883 1.00 95.83 671 ARG B O 1
ATOM 4495 N N . LEU E 3 88 ? -16.260 12.121 0.832 1.00 94.18 672 LEU B N 1
ATOM 4496 C CA . LEU E 3 88 ? -17.386 12.772 0.169 1.00 99.82 672 LEU B CA 1
ATOM 4497 C C . LEU E 3 88 ? -17.272 14.288 0.300 1.00 100.01 672 LEU B C 1
ATOM 4498 O O . LEU E 3 88 ? -17.760 15.036 -0.549 1.00 94.11 672 LEU B O 1
#

Organism: Mus musculus (NCBI:txid10090)

GO terms:
  GO:0000978 RNA polymerase II cis-regulatory region sequence-specific DNA binding (F, IDA)
  GO:0001228 DNA-binding transcription activator activity, RNA polymerase II-specific (F, IDA)
  GO:0045944 positive regulation of transcription by RNA polymerase II (P, IDA)
  GO:0071987 WD40-repeat domain binding (F, IDA)
  GO:0005634 nucleus (C, IDA)
  GO:0005829 cytosol (C, IDA)
  GO:0003677 DNA binding (F, IDA)
  GO:0003700 DNA-binding transcription factor activity (F, IDA)
  GO:1990830 cellular response to leukemia inhibitory factor (P, IEP)
  GO:0006355 regulation of DNA-templated transcription (P, IDA)
  GO:0071354 cellular response to interleukin-6 (P, IDA)
  GO:0045944 positive regulation of transcription by RNA polymerase II (P, IGI)
  GO:0001701 in utero embryonic development (P, IMP)
  GO:0003700 DNA-binding transcription factor activity (F, IMP)
  GO:0010468 regulation of gene expression (P, IMP)
  GO:0017145 stem cell division (P, IMP)
  GO:0030099 myeloid cell differentiation (P, IMP)
  GO:0030183 B cell differentiation (P, IMP)
  GO:0048536 spleen development (P, IMP)
  GO:0048538 thymus development (P, IMP)

Foldseek 3Di:
DVCPPPDDPPPVVVVVVVVVVVVVVVVVVVVVVVVVVVVVVVVVVVVVVVVVPD/DPPCPVVVVVVVVCVVVVVVVCVVPD/DADPPQVVVQDPVNLLVVLVVLLCLQDNDDDPVQCPDPVSVVSSVVSNVQLVVLVVVDRHVVSSVVSSVVVSVVNSVVCVVCVVVPD/DPPCPVVVVVVVVVVVVVVVVVPD/DADPPQVVVQDPVNLLVVLVVLLCLQDPDPPPVPCPDPVSVVSSVVSNVQLVVLVVVDRHVVSSVVSSVVVSVVSNVVVVVVVVVVD

Sequence (278 aa):
ASGLFRALPVSAPEDLLVEELVDGLLSLEEELKDKEEEKAVLDGLLSLEEESRGEDPEKEKRIKELELLLMSTENELKGQGVRKGWHEHVTQDLRSHLVHKLVQAIFPTPDPAALKDRRRMENLVAYAKKVEGDMYESANSRDEYYHLLAEKIYKIQKELEEKRRSRLEDPEKEKRIKELELLLMSTEELKGGVRKGWHEHVTQDLRSHLVHKLVQAIFPTPDPAALKDRRRMENLVAYAKKVEGDMYESANSRDEYYHLLAEKIYKIQKELEEKRRSRL

CATH classification: 1.10.246.20

Nearest PDB structures (foldseek):
  5svh-assembly1_A  TM=9.376E-01  e=4.064E-11  Homo sapiens
  1sb0-assembly1_A  TM=8.304E-01  e=3.306E-10  Mus musculus
  1kdx-assembly1_A  TM=8.665E-01  e=1.190E-09  Mus musculus
  5u4k-assembly1_A  TM=8.246E-01  e=3.504E-10  Mus musculus
  2lqi-assembly1_A  TM=7.177E-01  e=3.306E-10  Mus musculus

B-factor: mean 68.37, std 21.2, range [34.09, 167.15]

Radius of gyration: 26.46 Å; Cα contacts (8 Å, |Δi|>4): 186; chains: 5; bounding box: 62×62×78 Å

Solvent-accessible surface area: 17847 Å² total; per-residue (Å²): 119,106,53,138,177,74,98,139,118,93,72,73,78,69,88,97,83,34,83,106,10,0,70,15,0,8,39,1,29,89,64,14,133,76,123,77,51,31,119,64,7,1,38,10,0,3,35,16,59,100,115,83,91,118,138,30,119,84,102,136,101,46,17,135,86,16,33,120,64,0,87,52,0,59,113,89,55,159,61,155,72,129,70,204,30,21,60,152,132,15,84,127,76,7,46,60,71,0,14,114,35,2,8,62,21,11,10,94,25,128,33,108,70,0,111,82,31,188,49,4,85,80,0,54,59,26,0,132,72,8,6,24,55,18,26,123,69,4,67,11,61,114,52,0,8,72,50,0,0,55,67,2,15,126,9,27,49,71,1,53,80,62,92,176,83,105,225,203,34,115,84,71,103,113,53,21,134,90,15,28,123,66,0,79,60,0,83,114,67,186,115,66,132,66,98,34,20,61,146,127,9,86,130,77,12,47,60,64,0,16,97,26,1,6,94,16,8,18,104,46,128,76,75,87,4,87,181,30,150,27,5,98,78,0,41,48,30,0,122,110,16,4,23,86,19,20,120,63,4,70,11,61,102,52,1,3,72,53,0,0,54,75,1,16,121,10,28,69,71,3,54,102,34,80,172,95,116,193

Secondary structure (DSSP, 8-state):
--TTHHHHHHHHHHHHHTT-----/---TTGGGGS-HHHHHHHHHHHHHHHS----SS-TTSHHHHHHHHHHHHHHHHHHHH-SSHHHHHHHHHHHHHHHHHHHHHHHHHT-/--TTHHHHHHHHHHHHHTHHHHTT--/---TTGGGG--HHHHHHHHHHHHHHHS----GGGTTSHHHHHHHHHHHHHHHHHHHH-SSHHHHHHHHHHHHHHHHHHHHHHHHT--/-GGGGPPP--HHHHHHHHHHHHHHHHHHHHHHHHHHHHHHHHHHHHHHHHHT--

InterPro domains:
  IPR001005 SANT/Myb domain [PF00249] (40-86)
  IPR001005 SANT/Myb domain [PF00249] (92-138)
  IPR001005 SANT/Myb domain [PF00249] (144-187)
  IPR001005 SANT/Myb domain [PS50090] (35-86)
  IPR001005 SANT/Myb domain [PS50090] (87-138)
  IPR001005 SANT/Myb domain [PS50090] (139-189)
  IPR001005 SANT/Myb domain 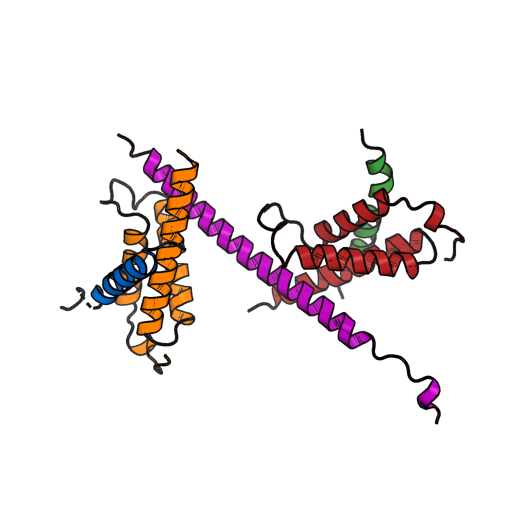[SM00717] (39-88)
  IPR001005 SANT/Myb domain [SM00717] (91-140)
  IPR001005 SANT/Myb domain [SM00717] (143-191)
  IPR001005 SANT/Myb domain [cd00167] (42-86)
  IPR001005 SANT/Myb domain [cd00167] (94-138)
  IPR001005 SANT/Myb domain [cd00167] (146-186)
  IPR009057 Homedomain-like superfamily [SSF46689] (42-96)
  IPR009057 Homedomain-like superfamily [SSF46689] (89-185)
  IPR012642 Transcription regulator Wos2-domain [PF07988] (268-313)
  IPR015395 C-myb, C-terminal [PF09316] (398-552)
  IPR017930 Myb domain [PS51294] (35-86)
  IPR017930 Myb domain [PS51294] (87-142)
  IPR017930 Myb domain [PS51294] (143-193)
  IPR050560 Transcription factors Myb-like [PTHR45614] (92-251)